Protein AF-A0A8J7HK91-F1 (afdb_monomer_lite)

Radius of gyration: 23.05 Å; chains: 1; bounding box: 65×37×57 Å

InterPro domains:
  IPR036188 FAD/NAD(P)-binding domain superfamily [G3DSA:3.50.50.60] (41-119)
  IPR036188 FAD/NAD(P)-binding domain superfamily [SSF51905] (37-101)

Sequence (243 aa):
MTVGVVSPYQTNFEQVQELIQENLCLKATQFHLVERRPVSPQWAQAPIQGRRLAVGDAALAYSPIAGQGIRFALSSALAAAAVVRTWRDSPADANYATQYYLELVNAEKLRHLSNINSLSSNQPLATNPAKPSFNNTALPSRVYYTGQTKMTGLYINGLIKCTEAIALPDGDIVRWLGNFDLLTMRDYCTKPLATTSLIEQLHQQQIGESEALYLIRWCLERNIISTADIKGNWELGIGTTDN

Secondary structure (DSSP, 8-state):
--EEEEESS---HHHHHHHHHHHH---GGGEEEEEEPPSS-EE-S-SEETTEE--GGGTEEPPGGG--HHHHHHHHHHHHHHHHHHHHH-GGGHHHHHHHHHHHHHHHHHHHHHHHHHHHTTS----SS-------PPPPSEEEE--EEEEEEEEETTEEEEEEEEEPTTS-EESEETTEEHHHHHHHTSS-EEHHHHHHHHHHTT--HHHHHHHHHHHHHTTSEEE--SSS-TT--S-----

Structure (mmCIF, N/CA/C/O backbone):
data_AF-A0A8J7HK91-F1
#
_entry.id   AF-A0A8J7HK91-F1
#
loop_
_atom_site.group_PDB
_atom_site.id
_atom_site.type_symbol
_atom_site.label_atom_id
_atom_site.label_alt_id
_atom_site.label_comp_id
_atom_site.label_asym_id
_atom_site.label_entity_id
_atom_site.label_seq_id
_atom_site.pdbx_PDB_ins_code
_atom_site.Cartn_x
_atom_site.Cartn_y
_atom_site.Cartn_z
_atom_site.occupancy
_atom_site.B_iso_or_equiv
_atom_site.auth_seq_id
_atom_site.auth_comp_id
_atom_site.auth_asym_id
_atom_site.auth_atom_id
_atom_site.pdbx_PDB_model_num
ATOM 1 N N . MET A 1 1 ? -11.258 -8.034 24.391 1.00 46.66 1 MET A N 1
ATOM 2 C CA . MET A 1 1 ? -11.528 -7.211 23.196 1.00 46.66 1 MET A CA 1
ATOM 3 C C . MET A 1 1 ? -12.975 -6.785 23.302 1.00 46.66 1 MET A C 1
ATOM 5 O O . MET A 1 1 ? -13.794 -7.647 23.591 1.00 46.66 1 MET A O 1
ATOM 9 N N . THR A 1 2 ? -13.263 -5.492 23.194 1.00 43.78 2 THR A N 1
ATOM 10 C CA . THR A 1 2 ? -14.638 -4.980 23.255 1.00 43.78 2 THR A CA 1
ATOM 11 C C . THR A 1 2 ? -15.034 -4.562 21.848 1.00 43.78 2 THR A C 1
ATOM 13 O O . THR A 1 2 ? -14.277 -3.823 21.221 1.00 43.78 2 THR A O 1
ATOM 16 N N . VAL A 1 3 ? -16.168 -5.051 21.351 1.00 49.28 3 VAL A N 1
ATOM 17 C CA . VAL A 1 3 ? -16.677 -4.727 20.008 1.00 49.28 3 VAL A CA 1
ATOM 18 C C . VAL A 1 3 ? -17.733 -3.626 20.132 1.00 49.28 3 VAL A C 1
ATOM 20 O O . VAL A 1 3 ? -18.626 -3.724 20.967 1.00 49.28 3 VAL A O 1
ATOM 23 N N . GLY A 1 4 ? -17.618 -2.554 19.350 1.00 50.28 4 GLY A N 1
ATOM 24 C CA . GLY A 1 4 ? -18.689 -1.563 19.200 1.00 50.28 4 GLY A CA 1
ATOM 25 C C . GLY A 1 4 ? -19.598 -1.972 18.044 1.00 50.28 4 GLY A C 1
ATOM 26 O O . GLY A 1 4 ? -19.090 -2.327 16.982 1.00 50.28 4 GLY A O 1
ATOM 27 N N . VAL A 1 5 ? -20.916 -1.951 18.239 1.00 51.62 5 VAL A N 1
ATOM 28 C CA . VAL A 1 5 ? -21.900 -2.297 17.195 1.00 51.62 5 VAL A CA 1
ATOM 29 C C . VAL A 1 5 ? -22.738 -1.063 16.864 1.00 51.62 5 VAL A C 1
ATOM 31 O O . VAL A 1 5 ? -23.097 -0.312 17.767 1.00 51.62 5 VAL A O 1
ATOM 34 N N . VAL A 1 6 ? -23.034 -0.843 15.579 1.00 52.81 6 VAL A N 1
ATOM 35 C CA . VAL A 1 6 ? -23.894 0.245 15.079 1.00 52.81 6 VAL A CA 1
ATOM 36 C C . VAL A 1 6 ? -25.131 -0.388 14.437 1.00 52.81 6 VAL A C 1
ATOM 38 O O . VAL A 1 6 ? -24.992 -1.240 13.562 1.00 52.81 6 VAL A O 1
ATOM 41 N N . SER A 1 7 ? -26.333 0.010 14.870 1.00 49.16 7 SER A N 1
ATOM 42 C CA . SER A 1 7 ? -27.611 -0.489 14.328 1.00 49.16 7 SER A CA 1
ATOM 43 C C . SER A 1 7 ? -28.354 0.613 13.557 1.00 49.16 7 SER A C 1
ATOM 45 O O . SER A 1 7 ? -28.400 1.754 14.029 1.00 49.16 7 SER A O 1
ATOM 47 N N . PRO A 1 8 ? -28.955 0.307 12.388 1.00 45.12 8 PRO A N 1
ATOM 48 C CA . PRO A 1 8 ? -29.760 1.265 11.630 1.00 45.12 8 PRO A CA 1
ATOM 49 C C . PRO A 1 8 ? -31.200 1.419 12.153 1.00 45.12 8 PRO A C 1
ATOM 51 O O . PRO A 1 8 ? -31.886 2.354 11.746 1.00 45.12 8 PRO A O 1
ATOM 54 N N . TYR A 1 9 ? -31.677 0.535 13.035 1.00 50.91 9 TYR A N 1
ATOM 55 C CA . TYR A 1 9 ? -33.068 0.529 13.502 1.00 50.91 9 TYR A CA 1
ATOM 56 C C . TYR A 1 9 ? -33.237 1.224 14.864 1.00 50.91 9 TYR A C 1
ATOM 58 O O . TYR A 1 9 ? -32.326 1.235 15.693 1.00 50.91 9 TYR A O 1
ATOM 66 N N . GLN A 1 10 ? -34.439 1.757 15.136 1.00 49.47 10 GLN A N 1
ATOM 67 C CA . GLN A 1 10 ? -34.890 2.076 16.501 1.00 49.47 10 GLN A CA 1
ATOM 68 C C . GLN A 1 10 ? -35.173 0.777 17.274 1.00 49.47 10 GLN A C 1
ATOM 70 O O . GLN A 1 10 ? -36.291 0.517 17.700 1.00 49.47 10 GLN A O 1
ATOM 75 N N . THR A 1 11 ? -34.189 -0.099 17.390 1.00 52.47 11 THR A N 1
ATOM 76 C CA . THR A 1 11 ? -34.339 -1.342 18.143 1.00 52.47 11 THR A CA 1
ATOM 77 C C . THR A 1 11 ? -34.095 -1.069 19.619 1.00 52.47 11 THR A C 1
ATOM 79 O O . THR A 1 11 ? -33.133 -0.381 19.973 1.00 52.47 11 THR A O 1
ATOM 82 N N . ASN A 1 12 ? -34.967 -1.607 20.475 1.00 61.06 12 ASN A N 1
ATOM 83 C CA . ASN A 1 12 ? -34.741 -1.663 21.916 1.00 61.06 12 ASN A CA 1
ATOM 84 C C . ASN A 1 12 ? -33.355 -2.296 22.159 1.00 61.06 12 ASN A C 1
ATOM 86 O O . ASN A 1 12 ? -33.012 -3.280 21.501 1.00 61.06 12 ASN A O 1
ATOM 90 N N . PHE A 1 13 ? -32.544 -1.719 23.050 1.00 62.50 13 PHE A N 1
ATOM 91 C CA . PHE A 1 13 ? -31.174 -2.180 23.318 1.00 62.50 13 PHE A CA 1
ATOM 92 C C . PHE A 1 13 ? -31.137 -3.685 23.640 1.00 62.50 13 PHE A C 1
ATOM 94 O O . PHE A 1 13 ? -30.239 -4.391 23.190 1.00 62.50 13 PHE A O 1
ATOM 101 N N . GLU A 1 14 ? -32.176 -4.184 24.312 1.00 67.31 14 GLU A N 1
ATOM 102 C CA . GLU A 1 14 ? -32.373 -5.604 24.620 1.00 67.31 14 GLU A CA 1
ATOM 103 C C . GLU A 1 14 ? -32.493 -6.488 23.364 1.00 67.31 14 GLU A C 1
ATOM 105 O O . GLU A 1 14 ? -31.830 -7.518 23.283 1.00 67.31 14 GLU A O 1
ATOM 110 N N . GLN A 1 15 ? -33.238 -6.058 22.337 1.00 67.12 15 GLN A N 1
ATOM 111 C CA . GLN A 1 15 ? -33.386 -6.810 21.078 1.00 67.12 15 GLN A CA 1
ATOM 112 C C . GLN A 1 15 ? -32.076 -6.869 20.284 1.00 67.12 15 GLN A C 1
ATOM 114 O O . GLN A 1 15 ? -31.751 -7.880 19.663 1.00 67.12 15 GLN A O 1
ATOM 119 N N . VAL A 1 16 ? -31.297 -5.782 20.304 1.00 62.72 16 VAL A N 1
ATOM 120 C CA . VAL A 1 16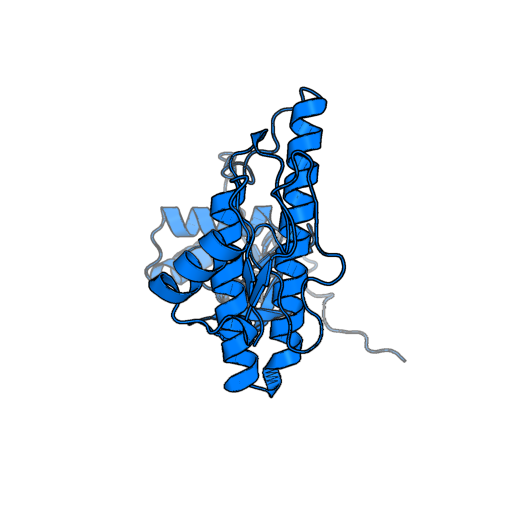 ? -29.964 -5.754 19.681 1.00 62.72 16 VAL A CA 1
ATOM 121 C C . VAL A 1 16 ? -29.014 -6.694 20.422 1.00 62.72 16 VAL A C 1
ATOM 123 O O . VAL A 1 16 ? -28.197 -7.367 19.797 1.00 62.72 16 VAL A O 1
ATOM 126 N N . GLN A 1 17 ? -29.130 -6.761 21.748 1.00 66.75 17 GLN A N 1
ATOM 127 C CA . GLN A 1 17 ? -28.304 -7.617 22.585 1.00 66.75 17 GLN A CA 1
ATOM 128 C C . GLN A 1 17 ? -28.570 -9.108 22.330 1.00 66.75 17 GLN A C 1
ATOM 130 O O . GLN A 1 17 ? -27.601 -9.857 22.211 1.00 66.75 17 GLN A O 1
ATOM 135 N N . GLU A 1 18 ? -29.836 -9.522 22.196 1.00 69.25 18 GLU A N 1
ATOM 136 C CA . GLU A 1 18 ? -30.210 -10.894 21.808 1.00 69.25 18 GLU A CA 1
ATOM 137 C C . GLU A 1 18 ? -29.652 -11.256 20.429 1.00 69.25 18 GLU A C 1
ATOM 139 O O . GLU A 1 18 ? -28.900 -12.222 20.309 1.00 69.25 18 GLU A O 1
ATOM 144 N N . LEU A 1 19 ? -29.897 -10.424 19.410 1.00 66.00 19 LEU A N 1
ATOM 145 C CA . LEU A 1 19 ? -29.392 -10.660 18.052 1.00 66.00 19 LEU A CA 1
ATOM 146 C C . LEU A 1 19 ? -27.862 -10.777 18.000 1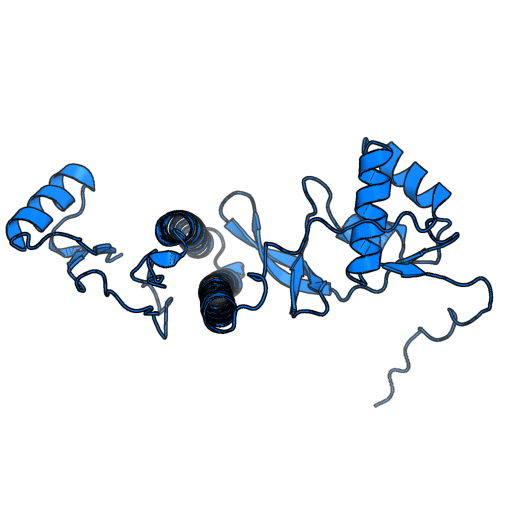.00 66.00 19 LEU A C 1
ATOM 148 O O . LEU A 1 19 ? -27.331 -11.626 17.283 1.00 66.00 19 LEU A O 1
ATOM 152 N N . ILE A 1 20 ? -27.135 -9.940 18.746 1.00 65.00 20 ILE A N 1
ATOM 153 C CA . ILE A 1 20 ? -25.667 -10.003 18.814 1.00 65.00 20 ILE A CA 1
ATOM 154 C C . ILE A 1 20 ? -25.204 -11.273 19.536 1.00 65.00 20 ILE A C 1
ATOM 156 O O . ILE A 1 20 ? -24.248 -11.907 19.089 1.00 65.00 20 ILE A O 1
ATOM 160 N N . GLN A 1 21 ? -25.853 -11.655 20.637 1.00 70.00 21 GLN A N 1
ATOM 161 C CA . GLN A 1 21 ? -25.512 -12.882 21.359 1.00 70.00 21 GLN A CA 1
ATOM 162 C C . GLN A 1 21 ? -25.730 -14.122 20.490 1.00 70.00 21 GLN A C 1
ATOM 164 O O . GLN A 1 21 ? -24.839 -14.969 20.419 1.00 70.00 21 GLN A O 1
ATOM 169 N N . GLU A 1 22 ? -26.866 -14.190 19.796 1.00 75.94 22 GLU A N 1
ATOM 170 C CA . GLU A 1 22 ? -27.237 -15.311 18.930 1.00 75.94 22 GLU A CA 1
ATOM 171 C C . GLU A 1 22 ? -26.329 -15.434 17.703 1.00 75.94 22 GLU A C 1
ATOM 173 O O . GLU A 1 22 ? -25.894 -16.533 17.368 1.00 75.94 22 GLU A O 1
ATOM 178 N N . ASN A 1 23 ? -26.013 -14.320 17.035 1.00 69.38 23 ASN A N 1
ATOM 179 C CA . ASN A 1 23 ? -25.326 -14.363 15.740 1.00 69.38 23 ASN A CA 1
ATOM 180 C C . ASN A 1 23 ? -23.802 -14.210 15.838 1.00 69.38 23 ASN A C 1
ATOM 182 O O . ASN A 1 23 ? -23.087 -14.655 14.942 1.00 69.38 23 ASN A O 1
ATOM 186 N N . LEU A 1 24 ? -23.288 -13.560 16.888 1.00 61.09 24 LEU A N 1
ATOM 187 C CA . LEU A 1 24 ? -21.859 -13.239 17.018 1.00 61.09 24 LEU A CA 1
ATOM 188 C C . LEU A 1 24 ? -21.175 -13.964 18.185 1.00 61.09 24 LEU A C 1
ATOM 190 O O . LEU A 1 24 ? -19.967 -13.806 18.361 1.00 61.09 24 LEU A O 1
ATOM 194 N N . CYS A 1 25 ? -21.908 -14.760 18.974 1.00 71.50 25 CYS A N 1
ATOM 195 C CA . CYS A 1 25 ? -21.386 -15.500 20.131 1.00 71.50 25 CYS A CA 1
ATOM 196 C C . CYS A 1 25 ? -20.637 -14.612 21.150 1.00 71.50 25 CYS A C 1
ATOM 198 O O . CYS A 1 25 ? -19.729 -15.071 21.849 1.00 71.50 25 CYS A O 1
ATOM 200 N N . LEU A 1 26 ? -20.991 -13.325 21.235 1.00 67.31 26 LEU A N 1
ATOM 201 C CA . LEU A 1 26 ? -20.400 -12.364 22.169 1.00 67.31 26 LEU A CA 1
ATOM 202 C C . LEU A 1 26 ? -21.283 -12.232 23.410 1.00 67.31 26 LEU A C 1
ATOM 204 O O . LEU A 1 26 ? -22.484 -12.019 23.295 1.00 67.31 26 LEU A O 1
ATOM 208 N N . LYS A 1 27 ? -20.700 -12.276 24.613 1.00 70.94 27 LYS A N 1
ATOM 209 C CA . LYS A 1 27 ? -21.430 -11.952 25.853 1.00 70.94 27 LYS A CA 1
ATOM 210 C C . LYS A 1 27 ? -21.750 -10.455 25.891 1.00 70.94 27 LYS A C 1
ATOM 212 O O . LYS A 1 27 ? -20.942 -9.653 25.434 1.00 70.94 27 LYS A O 1
ATOM 217 N N . ALA A 1 28 ? -22.860 -10.062 26.525 1.00 61.50 28 ALA A N 1
ATOM 218 C CA . ALA A 1 28 ? -23.260 -8.650 26.675 1.00 61.50 28 ALA A CA 1
ATOM 219 C C . ALA A 1 28 ? -22.158 -7.743 27.252 1.00 61.50 28 ALA A C 1
ATOM 221 O O . ALA A 1 28 ? -22.043 -6.581 26.894 1.00 61.50 28 ALA A O 1
ATOM 222 N N . THR A 1 29 ? -21.296 -8.285 28.113 1.00 67.44 29 THR A N 1
ATOM 223 C CA . THR A 1 29 ? -20.164 -7.561 28.711 1.00 67.44 29 THR A CA 1
ATOM 224 C C . THR A 1 29 ? -18.994 -7.326 27.747 1.00 67.44 29 THR A C 1
ATOM 226 O O . THR A 1 29 ? -18.047 -6.616 28.081 1.00 67.44 29 THR A O 1
ATOM 229 N N . GLN A 1 30 ? -19.021 -7.935 26.559 1.00 65.25 30 GLN A N 1
ATOM 230 C CA . GLN A 1 30 ? -17.959 -7.877 25.552 1.00 65.25 30 GLN A CA 1
ATOM 231 C C . GLN A 1 30 ? -18.262 -6.888 24.419 1.00 65.25 30 GLN A C 1
ATOM 233 O O . GLN A 1 30 ? -17.418 -6.696 23.542 1.00 65.25 30 GLN A O 1
ATOM 238 N N . PHE A 1 31 ? -19.418 -6.224 24.436 1.00 59.56 31 PHE A N 1
ATOM 239 C CA . PHE A 1 31 ? -19.768 -5.195 23.461 1.00 59.56 31 PHE A CA 1
ATOM 240 C C . PHE A 1 31 ? -20.588 -4.069 24.094 1.00 59.56 31 PHE A C 1
ATOM 242 O O . PHE A 1 31 ? -21.144 -4.221 25.175 1.00 59.56 31 PHE A O 1
ATOM 249 N N . HIS A 1 32 ? -20.626 -2.913 23.437 1.00 62.50 32 HIS A N 1
ATOM 250 C CA . HIS A 1 32 ? -21.487 -1.794 23.822 1.00 62.50 32 HIS A CA 1
ATOM 251 C C . HIS A 1 32 ? -22.041 -1.128 22.560 1.00 62.50 32 HIS A C 1
ATOM 253 O O . HIS A 1 32 ? -21.335 -1.007 21.555 1.00 62.50 32 HIS A O 1
ATOM 259 N N . LEU A 1 33 ? -23.313 -0.725 22.604 1.00 61.81 33 LEU A N 1
ATOM 260 C CA . LEU A 1 33 ? -23.913 0.100 21.557 1.00 61.81 33 LEU A CA 1
ATOM 261 C C . LEU A 1 33 ? -23.315 1.501 21.680 1.00 61.81 33 LEU A C 1
ATOM 263 O O . LEU A 1 33 ? -23.394 2.099 22.751 1.00 61.81 33 LEU A O 1
ATOM 267 N N . VAL A 1 34 ? -22.695 1.987 20.605 1.00 59.34 34 VAL A N 1
ATOM 268 C CA . VAL A 1 34 ? -22.066 3.313 20.604 1.00 59.34 34 VAL A CA 1
ATOM 269 C C . VAL A 1 34 ? -23.105 4.356 20.200 1.00 59.34 34 VAL A C 1
ATOM 271 O O . VAL A 1 34 ? -23.557 5.085 21.068 1.00 59.34 34 VAL A O 1
ATOM 274 N N . GLU A 1 35 ? -23.565 4.381 18.942 1.00 57.97 35 GLU A N 1
ATOM 275 C CA . GLU A 1 35 ? -24.579 5.336 18.449 1.00 57.97 35 GLU A CA 1
ATOM 276 C C . GLU A 1 35 ? -25.320 4.807 17.193 1.00 57.97 35 GLU A C 1
ATOM 278 O O . GLU A 1 35 ? -25.100 3.675 16.750 1.00 57.97 35 GLU A O 1
ATOM 283 N N . ARG A 1 36 ? -26.226 5.622 16.621 1.00 61.50 36 ARG A N 1
ATOM 284 C CA . ARG A 1 36 ? -26.880 5.388 15.315 1.00 61.50 36 ARG A CA 1
ATOM 285 C C . ARG A 1 36 ? -25.992 5.870 14.168 1.00 61.50 36 ARG A C 1
ATOM 287 O O . ARG A 1 36 ? -25.203 6.793 14.342 1.00 61.50 36 ARG A O 1
ATOM 294 N N . ARG A 1 37 ? -26.187 5.310 12.967 1.00 56.38 37 ARG A N 1
ATOM 295 C CA . ARG A 1 37 ? -25.505 5.789 11.756 1.00 56.38 37 ARG A CA 1
ATOM 296 C C . ARG A 1 37 ? -25.857 7.268 11.495 1.00 56.38 37 ARG A C 1
ATOM 298 O O . ARG A 1 37 ? -27.039 7.571 11.310 1.00 56.38 37 ARG A O 1
ATOM 305 N N . PRO A 1 38 ? -24.876 8.180 11.450 1.00 60.16 38 PRO A N 1
ATOM 306 C CA . PRO A 1 38 ? -25.126 9.584 11.153 1.00 60.16 38 PRO A CA 1
ATOM 307 C C . PRO A 1 38 ? -25.447 9.785 9.668 1.00 60.16 38 PRO A C 1
ATOM 309 O O . PRO A 1 38 ? -24.963 9.053 8.806 1.00 60.16 38 PRO A O 1
ATOM 312 N N . VAL A 1 39 ? -26.243 10.811 9.358 1.00 64.81 39 VAL A N 1
ATOM 313 C CA . VAL A 1 39 ? -26.536 11.220 7.967 1.00 64.81 39 VAL A CA 1
ATOM 314 C C . VAL A 1 39 ? -25.359 12.003 7.356 1.00 64.81 39 VAL A C 1
ATOM 316 O O . VAL A 1 39 ? -25.209 12.064 6.137 1.00 64.81 39 VAL A O 1
ATOM 319 N N . SER A 1 40 ? -24.493 12.571 8.200 1.00 70.12 40 SER A N 1
ATOM 320 C CA . SER A 1 40 ? -23.287 13.311 7.818 1.00 70.12 40 SER A CA 1
ATOM 321 C C . SER A 1 40 ? -22.021 12.452 7.933 1.00 70.12 40 SER A C 1
ATOM 323 O O . SER A 1 40 ? -21.964 11.588 8.810 1.00 70.12 40 SER A O 1
ATOM 325 N N . PRO A 1 41 ? -20.967 12.726 7.139 1.00 81.69 41 PRO A N 1
ATOM 326 C CA . PRO A 1 41 ? -19.667 12.098 7.339 1.00 81.69 41 PRO A CA 1
ATOM 327 C C . PRO A 1 41 ? -19.154 12.295 8.770 1.00 81.69 41 PRO A C 1
ATOM 329 O O . PRO A 1 41 ? -19.198 13.407 9.297 1.00 81.69 41 PRO A O 1
ATOM 332 N N . GLN A 1 42 ? -18.652 11.228 9.383 1.00 87.69 42 GLN A N 1
ATOM 333 C CA . GLN A 1 42 ? -18.015 11.256 10.702 1.00 87.69 42 GLN A CA 1
ATOM 334 C C . GLN A 1 42 ? -16.806 10.326 10.716 1.00 87.69 42 GLN A C 1
ATOM 336 O O . GLN A 1 42 ? -16.759 9.354 9.966 1.00 87.69 42 GLN A O 1
ATOM 341 N N . TRP A 1 43 ? -15.823 10.606 11.567 1.00 90.75 43 TRP A N 1
ATOM 342 C CA . TRP A 1 43 ? -14.620 9.785 11.692 1.00 90.75 43 TRP A CA 1
ATOM 343 C C . TRP A 1 43 ? -14.108 9.759 13.127 1.00 90.75 43 TRP A C 1
ATOM 345 O O . TRP A 1 43 ? -14.197 10.748 13.858 1.00 90.75 43 TRP A O 1
ATOM 355 N N . ALA A 1 44 ? -13.513 8.634 13.511 1.00 91.00 44 ALA A N 1
ATOM 356 C CA . ALA A 1 44 ? -12.800 8.520 14.771 1.00 91.00 44 ALA A CA 1
ATOM 357 C C . ALA A 1 44 ? -11.511 9.355 14.721 1.00 91.00 44 ALA A C 1
ATOM 359 O O . ALA A 1 44 ? -10.706 9.216 13.801 1.00 91.00 44 ALA A O 1
ATOM 360 N N . GLN A 1 45 ? -11.283 10.200 15.732 1.00 89.06 45 GLN A N 1
ATOM 361 C CA . GLN A 1 45 ? -10.011 10.925 15.873 1.00 89.06 45 GLN A CA 1
ATOM 362 C C . GLN A 1 45 ? -8.846 9.975 16.190 1.00 89.06 45 GLN A C 1
ATOM 364 O O . GLN A 1 45 ? -7.737 10.172 15.705 1.00 89.06 45 GLN A O 1
ATOM 369 N N . ALA A 1 46 ? -9.118 8.927 16.971 1.00 91.88 46 ALA A N 1
ATOM 370 C CA . ALA A 1 46 ? -8.168 7.881 17.330 1.00 91.88 46 ALA A CA 1
ATOM 371 C C . ALA A 1 46 ? -8.763 6.503 16.981 1.00 91.88 46 ALA A C 1
ATOM 373 O O . ALA A 1 46 ? -9.293 5.822 17.860 1.00 91.88 46 ALA A O 1
ATOM 374 N N . PRO A 1 47 ? -8.719 6.078 15.701 1.00 93.38 47 PRO A N 1
ATOM 375 C CA . PRO A 1 47 ? -9.291 4.796 15.285 1.00 93.38 47 PRO A CA 1
ATOM 376 C C . PRO A 1 47 ? -8.541 3.593 15.876 1.00 93.38 47 PRO A C 1
ATOM 378 O O . PRO A 1 47 ? -9.078 2.487 15.880 1.00 93.38 47 PRO A O 1
ATOM 381 N N . ILE A 1 48 ? -7.337 3.808 16.421 1.00 94.69 48 ILE A N 1
ATOM 382 C CA . ILE A 1 48 ? -6.646 2.878 17.316 1.00 94.69 48 ILE A CA 1
ATOM 383 C C . ILE A 1 48 ? -6.288 3.596 18.614 1.00 94.69 48 ILE A C 1
ATOM 385 O O . ILE A 1 48 ? -5.665 4.655 18.591 1.00 94.69 48 ILE A O 1
ATOM 389 N N . GLN A 1 49 ? -6.618 2.979 19.750 1.00 90.62 49 GLN A N 1
ATOM 390 C CA . GLN A 1 49 ? -6.153 3.418 21.064 1.00 90.62 49 GLN A CA 1
ATOM 391 C C . GLN A 1 49 ? -5.899 2.210 21.972 1.00 90.62 49 GLN A C 1
ATOM 393 O O . GLN A 1 49 ? -6.826 1.538 22.437 1.00 90.62 49 GLN A O 1
ATOM 398 N N . GLY A 1 50 ? -4.622 1.914 22.228 1.00 87.62 50 GLY A N 1
ATOM 399 C CA . GLY A 1 50 ? -4.219 0.733 22.991 1.00 87.62 50 GLY A CA 1
ATOM 400 C C . GLY A 1 50 ? -4.754 -0.554 22.355 1.00 87.62 50 GLY A C 1
ATOM 401 O O . GLY A 1 50 ? -4.382 -0.902 21.244 1.00 87.62 50 GLY A O 1
ATOM 402 N N . ARG A 1 51 ? -5.652 -1.261 23.056 1.00 87.06 51 ARG A N 1
ATOM 403 C CA . ARG A 1 51 ? -6.270 -2.526 22.597 1.00 87.06 51 ARG A CA 1
ATOM 404 C C . ARG A 1 51 ? -7.648 -2.347 21.944 1.00 87.06 51 ARG A C 1
ATOM 406 O O . ARG A 1 51 ? -8.424 -3.302 21.882 1.00 87.06 51 ARG A O 1
ATOM 413 N N . ARG A 1 52 ? -7.990 -1.126 21.533 1.00 90.44 52 ARG A N 1
ATOM 414 C CA . ARG A 1 52 ? -9.260 -0.795 20.876 1.00 90.44 52 ARG A CA 1
ATOM 415 C C . ARG A 1 52 ? -8.985 -0.396 19.432 1.00 90.44 52 ARG A C 1
ATOM 417 O O . ARG A 1 52 ? -8.129 0.454 19.199 1.00 90.44 52 ARG A O 1
ATOM 424 N N . LEU A 1 53 ? -9.726 -0.998 18.503 1.00 92.81 53 LEU A N 1
ATOM 425 C CA . LEU A 1 53 ? -9.801 -0.571 17.110 1.00 92.81 53 LEU A CA 1
ATOM 426 C C . LEU A 1 53 ? -11.250 -0.235 16.774 1.00 92.81 53 LEU A C 1
ATOM 428 O O . LEU A 1 53 ? -12.154 -1.018 17.069 1.00 92.81 53 LEU A O 1
ATOM 432 N N . ALA A 1 54 ? -11.453 0.905 16.133 1.00 93.62 54 ALA A N 1
ATOM 433 C CA . ALA A 1 54 ? -12.703 1.237 15.477 1.00 93.62 54 ALA A CA 1
ATOM 434 C C . ALA A 1 54 ? -12.708 0.620 14.072 1.00 93.62 54 ALA A C 1
ATOM 436 O O . ALA A 1 54 ? -11.686 0.677 13.391 1.00 93.62 54 ALA A O 1
ATOM 437 N N . VAL A 1 55 ? -13.825 0.037 13.629 1.00 94.19 55 VAL A N 1
ATOM 438 C CA . VAL A 1 55 ? -13.964 -0.661 12.334 1.00 94.19 55 VAL A CA 1
ATOM 439 C C . VAL A 1 55 ? -15.257 -0.219 11.646 1.00 94.19 55 VAL A C 1
ATOM 441 O O . VAL A 1 55 ? -16.254 0.042 12.319 1.00 94.19 55 VAL A O 1
ATOM 444 N N . GLY A 1 56 ? -15.250 -0.130 10.313 1.00 92.94 56 GLY A N 1
ATOM 445 C CA . GLY A 1 56 ? -16.396 0.318 9.520 1.00 92.94 56 GLY A CA 1
ATOM 446 C C . GLY A 1 56 ? -16.872 1.705 9.929 1.00 92.94 56 GLY A C 1
ATOM 447 O O . GLY A 1 56 ? -16.052 2.598 10.132 1.00 92.94 56 GLY A O 1
ATOM 448 N N . ASP A 1 57 ? -18.182 1.877 10.097 1.00 90.19 57 ASP A N 1
ATOM 449 C CA . ASP A 1 57 ? -18.772 3.171 10.462 1.00 90.19 57 ASP A CA 1
ATOM 450 C C . ASP A 1 57 ? -18.226 3.727 11.792 1.00 90.19 57 ASP A C 1
ATOM 452 O O . ASP A 1 57 ? -18.182 4.942 11.962 1.00 90.19 57 ASP A O 1
ATOM 456 N N . ALA A 1 58 ? -17.735 2.876 12.706 1.00 89.88 58 ALA A N 1
ATOM 457 C CA . ALA A 1 58 ? -17.080 3.349 13.928 1.00 89.88 58 ALA A CA 1
ATOM 458 C C . ALA A 1 58 ? -15.730 4.038 13.648 1.00 89.88 58 ALA A C 1
ATOM 460 O O . ALA A 1 58 ? -15.309 4.892 14.424 1.00 89.88 58 ALA A O 1
ATOM 461 N N . ALA A 1 59 ? -15.030 3.661 12.572 1.00 93.19 59 ALA A N 1
ATOM 462 C CA . ALA A 1 59 ? -13.782 4.303 12.152 1.00 93.19 59 ALA A CA 1
ATOM 463 C C . ALA A 1 59 ? -14.038 5.510 11.245 1.00 93.19 59 ALA A C 1
ATOM 465 O O . ALA A 1 59 ? -13.457 6.576 11.451 1.00 93.19 59 ALA A O 1
ATOM 466 N N . LEU A 1 60 ? -14.890 5.328 10.237 1.00 91.88 60 LEU A N 1
ATOM 467 C CA . LEU A 1 60 ? -15.256 6.338 9.252 1.00 91.88 60 LEU A CA 1
ATOM 468 C C . LEU A 1 60 ? -16.641 6.004 8.692 1.00 91.88 60 LEU A C 1
ATOM 470 O O . LEU A 1 60 ? -16.809 5.039 7.946 1.00 91.88 60 LEU A O 1
ATOM 474 N N . ALA A 1 61 ? -17.617 6.842 9.018 1.00 89.94 61 ALA A N 1
ATOM 475 C CA . ALA A 1 61 ? -18.943 6.816 8.428 1.00 89.94 61 ALA A CA 1
ATOM 476 C C . ALA A 1 61 ? -18.959 7.721 7.188 1.00 89.94 61 ALA A C 1
ATOM 478 O O . ALA A 1 61 ? -18.748 8.932 7.278 1.00 89.94 61 ALA A O 1
ATOM 479 N N . TYR A 1 62 ? -19.209 7.131 6.020 1.00 85.62 62 TYR A N 1
ATOM 480 C CA . TYR A 1 62 ? -19.326 7.861 4.754 1.00 85.62 62 TYR A CA 1
ATOM 481 C C . TYR A 1 62 ? -20.702 8.505 4.605 1.00 85.62 62 TYR A C 1
ATOM 483 O O . TYR A 1 62 ? -21.715 7.903 4.975 1.00 85.62 62 TYR A O 1
ATOM 491 N N . SER A 1 63 ? -20.753 9.640 3.901 1.00 83.00 63 SER A N 1
ATOM 492 C CA . SER A 1 63 ? -21.991 10.084 3.257 1.00 83.00 63 SER A CA 1
ATOM 493 C C . SER A 1 63 ? -22.504 8.991 2.304 1.00 83.00 63 SER A C 1
ATOM 495 O O . SER A 1 63 ? -21.726 8.447 1.506 1.00 83.00 63 SER A O 1
ATOM 497 N N . PRO A 1 64 ? -23.808 8.659 2.351 1.00 79.69 64 PRO A N 1
ATOM 498 C CA . PRO A 1 64 ? -24.373 7.561 1.571 1.00 79.69 64 PRO A CA 1
ATOM 499 C C . PRO A 1 64 ? -24.339 7.809 0.056 1.00 79.69 64 PRO A C 1
ATOM 501 O O . PRO A 1 64 ? -24.425 6.847 -0.702 1.00 79.69 64 PRO A O 1
ATOM 504 N N . ILE A 1 65 ? -24.154 9.060 -0.384 1.00 75.44 65 ILE A N 1
ATOM 505 C CA . ILE A 1 65 ? -24.205 9.485 -1.794 1.00 75.44 65 ILE A CA 1
ATOM 506 C C . ILE A 1 65 ? -23.257 8.669 -2.687 1.00 75.44 65 ILE A C 1
ATOM 508 O O . ILE A 1 65 ? -23.585 8.378 -3.831 1.00 75.44 65 ILE A O 1
ATOM 512 N N . ALA A 1 66 ? -22.096 8.264 -2.166 1.00 71.44 66 ALA A N 1
ATOM 513 C CA . ALA A 1 66 ? -21.078 7.559 -2.947 1.00 71.44 66 ALA A CA 1
ATOM 514 C C . ALA A 1 66 ? -21.136 6.020 -2.835 1.00 71.44 66 ALA A C 1
ATOM 516 O O . ALA A 1 66 ? -20.299 5.342 -3.434 1.00 71.44 66 ALA A O 1
ATOM 517 N N . GLY A 1 67 ? -22.042 5.454 -2.024 1.00 79.12 67 GLY A N 1
ATOM 518 C CA . GLY A 1 67 ? -22.168 3.999 -1.837 1.00 79.12 67 GLY A CA 1
ATOM 519 C C . GLY A 1 67 ? -20.931 3.292 -1.249 1.00 79.12 67 GLY A C 1
ATOM 520 O O . GLY A 1 67 ? -20.827 2.073 -1.323 1.00 79.12 67 GLY A O 1
ATOM 521 N N . GLN A 1 68 ? -19.978 4.029 -0.665 1.00 83.94 68 GLN A N 1
ATOM 522 C CA . GLN A 1 68 ? -18.662 3.495 -0.267 1.00 83.94 68 GLN A CA 1
ATOM 523 C C . GLN A 1 68 ? -18.629 2.802 1.104 1.00 83.94 68 GLN A C 1
ATOM 525 O O . GLN A 1 68 ? -17.661 2.105 1.405 1.00 83.94 68 GLN A O 1
ATOM 530 N N . GLY A 1 69 ? -19.667 2.971 1.930 1.00 87.06 69 GLY A N 1
ATOM 531 C CA . GLY A 1 69 ? -19.662 2.511 3.325 1.00 87.06 69 GLY A CA 1
ATOM 532 C C . GLY A 1 69 ? -19.419 1.006 3.474 1.00 87.06 69 GLY A C 1
ATOM 533 O O . GLY A 1 69 ? -18.579 0.598 4.268 1.00 87.06 69 GLY A O 1
ATOM 534 N N . ILE A 1 70 ? -20.075 0.177 2.653 1.00 88.94 70 ILE A N 1
ATOM 535 C CA . ILE A 1 70 ? -19.911 -1.288 2.702 1.00 88.94 70 ILE A CA 1
ATOM 536 C C . ILE A 1 70 ? -18.488 -1.693 2.301 1.00 88.94 70 ILE A C 1
ATOM 538 O O . ILE A 1 70 ? -17.866 -2.504 2.987 1.00 88.94 70 ILE A O 1
ATOM 542 N N . ARG A 1 71 ? -17.945 -1.099 1.226 1.00 91.75 71 ARG A N 1
ATOM 543 C CA . ARG A 1 71 ? -16.566 -1.364 0.788 1.00 91.75 71 ARG A CA 1
ATOM 544 C C . ARG A 1 71 ? -15.585 -1.063 1.917 1.00 91.75 71 ARG A C 1
ATOM 546 O O . ARG A 1 71 ? -14.747 -1.900 2.234 1.00 91.75 71 ARG A O 1
ATOM 553 N N . PHE A 1 72 ? -15.705 0.107 2.541 1.00 93.31 72 PHE A N 1
ATOM 554 C CA . PHE A 1 72 ? -14.818 0.483 3.633 1.00 93.31 72 PHE A CA 1
ATOM 555 C C . PHE A 1 72 ? -15.001 -0.392 4.878 1.00 93.31 72 PHE A C 1
ATOM 557 O O . PHE A 1 72 ? -14.009 -0.768 5.500 1.00 93.31 72 PHE A O 1
ATOM 564 N N . ALA A 1 73 ? -16.232 -0.765 5.234 1.00 93.19 73 ALA A N 1
ATOM 565 C CA . ALA A 1 73 ? -16.489 -1.667 6.356 1.00 93.19 73 ALA A CA 1
ATOM 566 C C . ALA A 1 73 ? -15.775 -3.015 6.182 1.00 93.19 73 ALA A C 1
ATOM 568 O O . ALA A 1 73 ? -15.109 -3.477 7.106 1.00 93.19 73 ALA A O 1
ATOM 569 N N . LEU A 1 74 ? -15.826 -3.597 4.980 1.00 94.62 74 LEU A N 1
ATOM 570 C CA . LEU A 1 74 ? -15.104 -4.831 4.664 1.00 94.62 74 LEU A CA 1
ATOM 571 C C . LEU A 1 74 ? -13.581 -4.634 4.685 1.00 94.62 74 LEU A C 1
ATOM 573 O O . LEU A 1 74 ? -12.872 -5.401 5.338 1.00 94.62 74 LEU A O 1
ATOM 577 N N . SER A 1 75 ? -13.070 -3.588 4.025 1.00 93.75 75 SER A N 1
ATOM 578 C CA . SER A 1 75 ? -11.629 -3.303 3.986 1.00 93.75 75 SER A CA 1
ATOM 579 C C . SER A 1 75 ? -11.044 -3.051 5.378 1.00 93.75 75 SER A C 1
ATOM 581 O O . SER A 1 75 ? -10.000 -3.604 5.723 1.00 93.75 75 SER A O 1
ATOM 583 N N . SER A 1 76 ? -11.721 -2.244 6.199 1.00 96.38 76 SER A N 1
ATOM 584 C CA . SER A 1 76 ? -11.289 -1.943 7.567 1.00 96.38 76 SER A CA 1
ATOM 585 C C . SER A 1 76 ? -11.385 -3.165 8.482 1.00 96.38 76 SER A C 1
ATOM 587 O O . SER A 1 76 ? -10.493 -3.366 9.300 1.00 96.38 76 SER A O 1
ATOM 589 N N . ALA A 1 77 ? -12.383 -4.040 8.314 1.00 95.94 77 ALA A N 1
ATOM 590 C CA . ALA A 1 77 ? -12.464 -5.287 9.075 1.00 95.94 77 ALA A CA 1
ATOM 591 C C . ALA A 1 77 ? -11.287 -6.228 8.774 1.00 95.94 77 ALA A C 1
ATOM 593 O O . ALA A 1 77 ? -10.648 -6.736 9.699 1.00 95.94 77 ALA A O 1
ATOM 594 N N . LEU A 1 78 ? -10.950 -6.414 7.493 1.00 96.06 78 LEU A N 1
ATOM 595 C CA . LEU A 1 78 ? -9.798 -7.225 7.083 1.00 96.06 78 LEU A CA 1
ATOM 596 C C . LEU A 1 78 ? -8.477 -6.631 7.583 1.00 96.06 78 LEU A C 1
ATOM 598 O O . LEU A 1 78 ? -7.627 -7.358 8.101 1.00 96.06 78 LEU A O 1
ATOM 6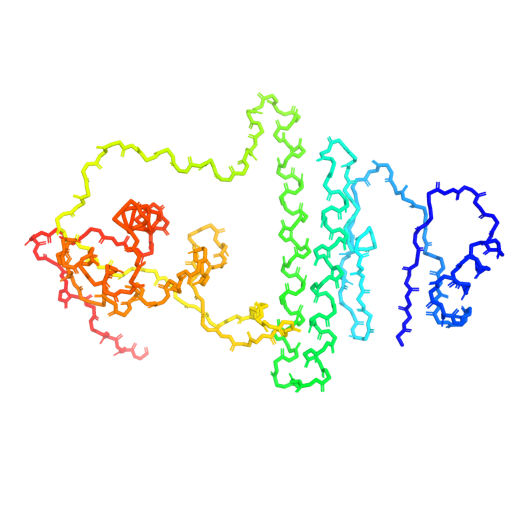02 N N . ALA A 1 79 ? -8.318 -5.310 7.479 1.00 96.50 79 ALA A N 1
ATOM 603 C CA . ALA A 1 79 ? -7.148 -4.609 7.990 1.00 96.50 79 ALA A CA 1
ATOM 604 C C . ALA A 1 79 ? -7.022 -4.752 9.515 1.00 96.50 79 ALA A C 1
ATOM 606 O O . ALA A 1 79 ? -5.954 -5.106 10.008 1.00 96.50 79 ALA A O 1
ATOM 607 N N . ALA A 1 80 ? -8.110 -4.559 10.266 1.00 96.62 80 ALA A N 1
ATOM 608 C CA . ALA A 1 80 ? -8.114 -4.700 11.719 1.00 96.62 80 ALA A CA 1
ATOM 609 C C . ALA A 1 80 ? -7.762 -6.128 12.158 1.00 96.62 80 ALA A C 1
ATOM 611 O O . ALA A 1 80 ? -6.974 -6.308 13.086 1.00 96.62 80 ALA A O 1
ATOM 612 N N . ALA A 1 81 ? -8.282 -7.148 11.467 1.00 96.44 81 ALA A N 1
ATOM 613 C CA . ALA A 1 81 ? -7.923 -8.540 11.728 1.00 96.44 81 ALA A CA 1
ATOM 614 C C . ALA A 1 81 ? -6.420 -8.791 11.516 1.00 96.44 81 ALA A C 1
ATOM 616 O O . ALA A 1 81 ? -5.781 -9.435 12.350 1.00 96.44 81 ALA A O 1
ATOM 617 N N . ALA A 1 82 ? -5.841 -8.234 10.447 1.00 97.12 82 ALA A N 1
ATOM 618 C CA . ALA A 1 82 ? -4.406 -8.318 10.171 1.00 97.12 82 ALA A CA 1
ATOM 619 C C . ALA A 1 82 ? -3.569 -7.654 11.266 1.00 97.12 82 ALA A C 1
ATOM 621 O O . ALA A 1 82 ? -2.577 -8.217 11.715 1.00 97.12 82 ALA A O 1
ATOM 622 N N . VAL A 1 83 ? -3.994 -6.475 11.724 1.00 97.31 83 VAL A N 1
ATOM 623 C CA . VAL A 1 83 ? -3.319 -5.707 12.776 1.00 97.31 83 VAL A CA 1
ATOM 624 C C . VAL A 1 83 ? -3.334 -6.462 14.096 1.00 97.31 83 VAL A C 1
ATOM 626 O O . VAL A 1 83 ? -2.284 -6.646 14.708 1.00 97.31 83 VAL A O 1
ATOM 629 N N . VAL A 1 84 ? -4.500 -6.970 14.507 1.00 96.62 84 VAL A N 1
ATOM 630 C CA . VAL A 1 84 ? -4.636 -7.777 15.728 1.00 96.62 84 VAL A CA 1
ATOM 631 C C . VAL A 1 84 ? -3.780 -9.037 15.642 1.00 96.62 84 VAL A C 1
ATOM 633 O O . VAL A 1 84 ? -3.110 -9.396 16.613 1.00 96.62 84 VAL A O 1
ATOM 636 N N . ARG A 1 85 ? -3.763 -9.700 14.481 1.00 96.75 85 ARG A N 1
ATOM 637 C CA . ARG A 1 85 ? -2.914 -10.869 14.262 1.00 96.75 85 ARG A CA 1
ATOM 638 C C . ARG A 1 85 ? -1.430 -10.505 14.334 1.00 96.75 85 ARG A C 1
ATOM 640 O O . ARG A 1 85 ? -0.697 -11.217 15.008 1.00 96.75 85 ARG A O 1
ATOM 647 N N . THR A 1 86 ? -0.993 -9.399 13.731 1.00 97.38 86 THR A N 1
ATOM 648 C CA . THR A 1 86 ? 0.397 -8.924 13.829 1.00 97.38 86 THR A CA 1
ATOM 649 C C . THR A 1 86 ? 0.780 -8.595 15.264 1.00 97.38 86 THR A C 1
ATOM 651 O O . THR A 1 86 ? 1.838 -9.018 15.713 1.00 97.38 86 THR A O 1
ATOM 654 N N . TRP A 1 87 ? -0.078 -7.919 16.031 1.00 96.56 87 TRP A N 1
ATOM 655 C CA . TRP A 1 87 ? 0.193 -7.654 17.449 1.00 96.56 87 TRP A CA 1
ATOM 656 C C . TRP A 1 87 ? 0.409 -8.928 18.265 1.00 96.56 87 TRP A C 1
ATOM 658 O O . TRP A 1 87 ? 1.210 -8.927 19.196 1.00 96.56 87 TRP A O 1
ATOM 668 N N . ARG A 1 88 ? -0.308 -10.004 17.925 1.00 96.44 88 ARG A N 1
ATOM 669 C CA . ARG A 1 88 ? -0.199 -11.303 18.594 1.00 96.44 88 ARG A CA 1
ATOM 670 C C . ARG A 1 88 ? 1.023 -12.097 18.127 1.00 96.44 88 ARG A C 1
ATOM 672 O O . ARG A 1 88 ? 1.779 -12.582 18.961 1.00 96.44 88 ARG A O 1
ATOM 679 N N . ASP A 1 89 ? 1.187 -12.242 16.815 1.00 96.62 89 ASP A N 1
ATOM 680 C CA . ASP A 1 89 ? 2.112 -13.204 16.200 1.00 96.62 89 ASP A CA 1
ATOM 681 C C . ASP A 1 89 ? 3.464 -12.580 15.828 1.00 96.62 89 ASP A C 1
ATOM 683 O O . ASP A 1 89 ? 4.440 -13.291 15.601 1.00 96.62 89 ASP A O 1
ATOM 687 N N . SER A 1 90 ? 3.546 -11.254 15.708 1.00 96.06 90 SER A N 1
ATOM 688 C CA . SER A 1 90 ? 4.756 -10.537 15.280 1.00 96.06 90 SER A CA 1
ATOM 689 C C . SER A 1 90 ? 4.906 -9.198 16.020 1.00 96.06 90 SER A C 1
ATOM 691 O O . SER A 1 90 ? 4.814 -8.136 15.404 1.00 96.06 90 SER A O 1
ATOM 693 N N . PRO A 1 91 ? 5.170 -9.211 17.345 1.00 94.56 91 PRO A N 1
ATOM 694 C CA . PRO A 1 91 ? 5.223 -7.989 18.155 1.00 94.56 91 PRO A CA 1
ATOM 695 C C . PRO A 1 91 ? 6.250 -6.951 17.681 1.00 94.56 91 PRO A C 1
ATOM 697 O O . PRO A 1 91 ? 6.044 -5.757 17.885 1.00 94.56 91 PRO A O 1
ATOM 700 N N . ALA A 1 92 ? 7.326 -7.383 17.012 1.00 96.00 92 ALA A N 1
ATOM 701 C CA . ALA A 1 92 ? 8.315 -6.488 16.407 1.00 96.00 92 ALA A CA 1
ATOM 702 C C . ALA A 1 92 ? 7.709 -5.557 15.334 1.00 96.00 92 ALA A C 1
ATOM 704 O O . ALA A 1 92 ? 8.151 -4.420 15.187 1.00 96.00 92 ALA A O 1
ATOM 705 N N . ASP A 1 93 ? 6.653 -6.002 14.646 1.00 96.50 93 ASP A N 1
ATOM 706 C CA . ASP A 1 93 ? 5.943 -5.239 13.614 1.00 96.50 93 ASP A CA 1
ATOM 707 C C . ASP A 1 93 ? 4.723 -4.476 14.167 1.00 96.50 93 ASP A C 1
ATOM 709 O O . ASP A 1 93 ? 3.995 -3.824 13.415 1.00 96.50 93 ASP A O 1
ATOM 713 N N . ALA A 1 94 ? 4.466 -4.515 15.482 1.00 95.44 94 ALA A N 1
ATOM 714 C CA . ALA A 1 94 ? 3.235 -3.974 16.066 1.00 95.44 94 ALA A CA 1
ATOM 715 C C . ALA A 1 94 ? 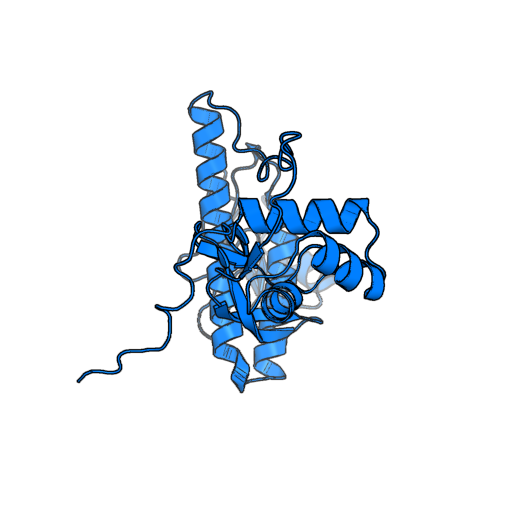3.048 -2.464 15.842 1.00 95.44 94 ALA A C 1
ATOM 717 O O . ALA A 1 94 ? 1.921 -1.992 15.642 1.00 95.44 94 ALA A O 1
ATOM 718 N N . ASN A 1 95 ? 4.148 -1.709 15.833 1.00 96.00 95 ASN A N 1
ATOM 719 C CA . ASN A 1 95 ? 4.124 -0.279 15.532 1.00 96.00 95 ASN A CA 1
ATOM 720 C C . ASN A 1 95 ? 3.746 -0.026 14.067 1.00 96.00 95 ASN A C 1
ATOM 722 O O . ASN A 1 95 ? 2.881 0.806 13.803 1.00 96.00 95 ASN A O 1
ATOM 726 N N . TYR A 1 96 ? 4.310 -0.791 13.129 1.00 96.38 96 TYR A N 1
ATOM 727 C CA . TYR A 1 96 ? 3.968 -0.702 11.707 1.00 96.38 96 TYR A CA 1
ATOM 728 C C . TYR A 1 96 ? 2.520 -1.115 11.438 1.00 96.38 96 TYR A C 1
ATOM 730 O O . TYR A 1 96 ? 1.837 -0.459 10.660 1.00 96.38 96 TYR A O 1
ATOM 738 N N . ALA A 1 97 ? 2.017 -2.140 12.130 1.00 96.50 97 ALA A N 1
ATOM 739 C CA . ALA A 1 97 ? 0.609 -2.525 12.071 1.00 96.50 97 ALA A CA 1
ATOM 740 C C . ALA A 1 97 ? -0.321 -1.395 12.528 1.00 96.50 97 ALA A C 1
ATOM 742 O O . ALA A 1 97 ? -1.334 -1.113 11.888 1.00 96.50 97 ALA A O 1
ATOM 743 N N . THR A 1 98 ? 0.049 -0.719 13.615 1.00 96.38 98 THR A N 1
ATOM 744 C CA . THR A 1 98 ? -0.711 0.423 14.128 1.00 96.38 98 THR A CA 1
ATOM 745 C C . THR A 1 98 ? -0.727 1.564 13.111 1.00 96.38 98 THR A C 1
ATOM 747 O O . THR A 1 98 ? -1.804 2.039 12.760 1.00 96.38 98 THR A O 1
ATOM 750 N N . GLN A 1 99 ? 0.439 1.960 12.590 1.00 95.44 99 GLN A N 1
ATOM 751 C CA . GLN A 1 99 ? 0.541 3.037 11.598 1.00 95.44 99 GLN A CA 1
ATOM 752 C C . GLN A 1 99 ? -0.211 2.709 10.306 1.00 95.44 99 GLN A C 1
ATOM 754 O O . GLN A 1 99 ? -0.993 3.533 9.843 1.00 95.44 99 GLN A O 1
ATOM 759 N N . TYR A 1 100 ? -0.084 1.480 9.799 1.00 95.88 100 TYR A N 1
ATOM 760 C CA . TYR A 1 100 ? -0.810 1.013 8.616 1.00 95.88 100 TYR A CA 1
ATOM 761 C C . TYR A 1 100 ? -2.323 1.258 8.721 1.00 95.88 100 TYR A C 1
ATOM 763 O O . TYR A 1 100 ? -2.951 1.755 7.787 1.00 95.88 100 TYR A O 1
ATOM 771 N N . TYR A 1 101 ? -2.931 0.940 9.866 1.00 97.00 101 TYR A N 1
ATOM 772 C CA . TYR A 1 101 ? -4.370 1.132 10.038 1.00 97.00 101 TYR A CA 1
ATOM 773 C C . TYR A 1 101 ? -4.763 2.606 10.160 1.00 97.00 101 TYR A C 1
ATOM 775 O O . TYR A 1 101 ? -5.787 3.017 9.614 1.00 97.00 101 TYR A O 1
ATOM 783 N N . LEU A 1 102 ? -3.957 3.405 10.871 1.00 95.75 102 LEU A N 1
ATOM 784 C CA . LEU A 1 102 ? -4.173 4.849 10.979 1.00 95.75 102 LEU A CA 1
ATOM 785 C C . LEU A 1 102 ? -4.127 5.506 9.592 1.00 95.75 102 LEU A C 1
ATOM 787 O O . LEU A 1 102 ? -5.018 6.287 9.249 1.00 95.75 102 LEU A O 1
ATOM 791 N N . GLU A 1 103 ? -3.133 5.142 8.779 1.00 93.44 103 GLU A N 1
ATOM 792 C CA . GLU A 1 103 ? -2.980 5.605 7.399 1.00 93.44 103 GLU A CA 1
ATOM 793 C C . GLU A 1 103 ? -4.159 5.169 6.525 1.00 93.44 103 GLU A C 1
ATOM 795 O O . GLU A 1 103 ? -4.721 6.002 5.816 1.00 93.44 103 GLU A O 1
ATOM 800 N N . LEU A 1 104 ? -4.607 3.911 6.630 1.00 94.25 104 LEU A N 1
ATOM 801 C CA . LEU A 1 104 ? -5.763 3.397 5.890 1.00 94.25 104 LEU A CA 1
ATOM 802 C C . LEU A 1 104 ? -7.037 4.208 6.167 1.00 94.25 104 LEU A C 1
ATOM 804 O O . LEU A 1 104 ? -7.708 4.640 5.228 1.00 94.25 104 LEU A O 1
ATOM 808 N N . VAL A 1 105 ? -7.366 4.452 7.440 1.00 95.06 105 VAL A N 1
ATOM 809 C CA . VAL A 1 105 ? -8.560 5.232 7.812 1.00 95.06 105 VAL A CA 1
ATOM 810 C C . VAL A 1 105 ? -8.421 6.685 7.348 1.00 95.06 105 VAL A C 1
ATOM 812 O O . VAL A 1 105 ? -9.374 7.265 6.820 1.00 95.06 105 VAL A O 1
ATOM 815 N N . ASN A 1 106 ? -7.235 7.282 7.497 1.00 93.06 106 ASN A N 1
ATOM 816 C CA . ASN A 1 106 ? -7.000 8.662 7.084 1.00 93.06 106 ASN A CA 1
ATOM 817 C C . ASN A 1 106 ? -7.063 8.839 5.557 1.00 93.06 106 ASN A C 1
ATOM 819 O O . ASN A 1 106 ? -7.690 9.788 5.087 1.00 93.06 106 ASN A O 1
ATOM 823 N N . ALA A 1 107 ? -6.476 7.925 4.783 1.00 90.44 107 ALA A N 1
ATOM 824 C CA . ALA A 1 107 ? -6.519 7.950 3.323 1.00 90.44 107 ALA A CA 1
ATOM 825 C C . ALA A 1 107 ? -7.958 7.819 2.803 1.00 90.44 107 ALA A C 1
ATOM 827 O O . ALA A 1 107 ? -8.377 8.555 1.909 1.00 90.44 107 ALA A O 1
ATOM 828 N N . GLU A 1 108 ? -8.750 6.932 3.404 1.00 91.69 108 GLU A N 1
ATOM 829 C CA . GLU A 1 108 ? -10.164 6.762 3.069 1.00 91.69 108 GLU A CA 1
ATOM 830 C C . GLU A 1 108 ? -11.004 8.002 3.407 1.00 91.69 108 GLU A C 1
ATOM 832 O O . GLU A 1 108 ? -11.843 8.415 2.601 1.00 91.69 108 GLU A O 1
ATOM 837 N N . LYS A 1 109 ? -10.716 8.670 4.533 1.00 91.56 109 LYS A N 1
ATOM 838 C CA . LYS A 1 109 ? -11.314 9.967 4.883 1.00 91.56 109 LYS A CA 1
ATOM 839 C C . LYS A 1 109 ? -10.976 11.033 3.837 1.00 91.56 109 LYS A C 1
ATOM 841 O O . LYS A 1 109 ? -11.878 11.703 3.339 1.00 91.56 109 LYS A O 1
ATOM 846 N N . LEU A 1 110 ? -9.698 11.195 3.490 1.00 89.81 110 LEU A N 1
ATOM 847 C CA . LEU A 1 110 ? -9.256 12.199 2.513 1.00 89.81 110 LEU A CA 1
ATOM 848 C C . LEU A 1 110 ? -9.883 11.960 1.135 1.00 89.81 110 LEU A C 1
ATOM 850 O O . LEU A 1 110 ? -10.410 12.894 0.529 1.00 89.81 110 LEU A O 1
ATOM 854 N N . ARG A 1 111 ? -9.915 10.703 0.680 1.00 87.19 111 ARG A N 1
ATOM 855 C CA . ARG A 1 111 ? -10.575 10.310 -0.570 1.00 87.19 111 ARG A CA 1
ATOM 856 C C . ARG A 1 111 ? -12.065 10.632 -0.547 1.00 87.19 111 ARG A C 1
ATOM 858 O O . ARG A 1 111 ? -12.599 11.162 -1.516 1.00 87.19 111 ARG A O 1
ATOM 865 N N . HIS A 1 112 ? -12.742 10.351 0.565 1.00 86.94 112 HIS A N 1
ATOM 866 C CA . HIS A 1 112 ? -14.157 10.668 0.703 1.00 86.94 112 HIS A CA 1
ATOM 867 C C . HIS A 1 112 ? -14.435 12.172 0.592 1.00 86.94 112 HIS A C 1
ATOM 869 O O . HIS A 1 112 ? -15.331 12.569 -0.154 1.00 86.94 112 HIS A O 1
ATOM 875 N N . LEU A 1 113 ? -13.657 12.995 1.300 1.00 87.12 113 LEU A N 1
ATOM 876 C CA . LEU A 1 113 ? -13.792 14.451 1.266 1.00 87.12 113 LEU A CA 1
ATOM 877 C C . LEU A 1 113 ? -13.506 15.011 -0.131 1.00 87.12 113 LEU A C 1
ATOM 879 O O . LEU A 1 113 ? -14.265 15.845 -0.617 1.00 87.12 113 LEU A O 1
ATOM 883 N N . SER A 1 114 ? -12.470 14.504 -0.808 1.00 85.00 114 SER A N 1
ATOM 884 C CA . SER A 1 114 ? -12.171 14.856 -2.201 1.00 85.00 114 SER A CA 1
ATOM 885 C C . SER A 1 114 ? -13.356 14.552 -3.128 1.00 85.00 114 SER A C 1
ATOM 887 O O . SER A 1 114 ? -13.780 15.417 -3.897 1.00 85.00 114 SER A O 1
ATOM 889 N N . ASN A 1 115 ? -13.979 13.378 -2.977 1.00 83.06 115 ASN A N 1
ATOM 890 C CA . ASN A 1 115 ? -15.146 12.997 -3.772 1.00 83.06 115 ASN A CA 1
ATOM 891 C C . ASN A 1 115 ? -16.353 13.911 -3.510 1.00 83.06 115 ASN A C 1
ATOM 893 O O . ASN A 1 115 ? -16.994 14.353 -4.462 1.00 83.06 115 ASN A O 1
ATOM 897 N N . ILE A 1 116 ? -16.655 14.236 -2.247 1.00 82.38 116 ILE A N 1
ATOM 898 C CA . ILE A 1 116 ? -17.753 15.163 -1.913 1.00 82.38 116 ILE A CA 1
ATOM 899 C C . ILE A 1 116 ? -17.499 16.545 -2.523 1.00 82.38 116 ILE A C 1
ATOM 901 O O . ILE A 1 116 ? -18.407 17.133 -3.115 1.00 82.38 116 ILE A O 1
ATOM 905 N N . ASN A 1 117 ? -16.270 17.049 -2.414 1.00 81.44 117 ASN A N 1
ATOM 906 C CA . ASN A 1 117 ? -15.902 18.342 -2.980 1.00 81.44 117 ASN A CA 1
ATOM 907 C C . ASN A 1 117 ? -16.088 18.355 -4.502 1.00 81.44 117 ASN A C 1
ATOM 909 O O . ASN A 1 117 ? -16.688 19.294 -5.015 1.00 81.44 117 ASN A O 1
ATOM 913 N N . SER A 1 118 ? -15.672 17.292 -5.202 1.00 78.62 118 SER A N 1
ATOM 914 C CA . SER A 1 118 ? -15.856 17.174 -6.658 1.00 78.62 118 SER A CA 1
ATOM 915 C C . SER A 1 118 ? -17.331 17.157 -7.085 1.00 78.62 118 SER A C 1
ATOM 917 O O . SER A 1 118 ? -17.699 17.805 -8.059 1.00 78.62 118 SER A O 1
ATOM 919 N N . LEU A 1 119 ? -18.203 16.502 -6.307 1.00 75.44 119 LEU A N 1
ATOM 920 C CA . LEU A 1 119 ? -19.652 16.502 -6.546 1.00 75.44 119 LEU A CA 1
ATOM 921 C C . LEU A 1 119 ? -20.285 17.882 -6.335 1.00 75.44 119 LEU A C 1
ATOM 923 O O . LEU A 1 119 ? -21.269 18.216 -6.986 1.00 75.44 119 LEU A O 1
ATOM 927 N N . SER A 1 120 ? -19.729 18.674 -5.419 1.00 72.25 120 SER A N 1
ATOM 928 C CA . SER A 1 120 ? -20.261 19.992 -5.061 1.00 72.25 120 SER A CA 1
ATOM 929 C C . SER A 1 120 ? -19.821 21.080 -6.046 1.00 72.25 120 SER A C 1
ATOM 931 O O . SER A 1 120 ? -20.509 22.085 -6.200 1.00 72.25 120 SER A O 1
ATOM 933 N N . SER A 1 121 ? -18.685 20.891 -6.724 1.00 69.50 121 SER A N 1
ATOM 934 C CA . SER A 1 121 ? -18.094 21.880 -7.628 1.00 69.50 121 SER A CA 1
ATOM 935 C C . SER A 1 121 ? -18.496 21.724 -9.102 1.00 69.50 121 SER A C 1
ATOM 937 O O . SER A 1 121 ? -17.987 22.478 -9.930 1.00 69.50 121 SER A O 1
ATOM 939 N N . ASN A 1 122 ? -19.376 20.772 -9.466 1.00 59.09 122 ASN A N 1
ATOM 940 C CA . ASN A 1 122 ? -19.623 20.351 -10.863 1.00 59.09 122 ASN A CA 1
ATOM 941 C C . ASN A 1 122 ? -18.329 20.025 -11.639 1.00 59.09 122 ASN A C 1
ATOM 943 O O . ASN A 1 122 ? -18.333 19.938 -12.870 1.00 59.09 122 ASN A O 1
ATOM 947 N N . GLN A 1 123 ? -17.208 19.844 -10.939 1.00 57.03 123 GLN A N 1
ATOM 948 C CA . GLN A 1 123 ? -16.004 19.315 -11.546 1.00 57.03 123 GLN A CA 1
ATOM 949 C C . GLN A 1 123 ? -16.232 17.826 -11.795 1.00 57.03 123 GLN A C 1
ATOM 951 O O . GLN A 1 123 ? -16.975 17.185 -11.045 1.00 57.03 123 GLN A O 1
ATOM 956 N N . PRO A 1 124 ? -15.618 17.253 -12.843 1.00 54.16 124 PRO A N 1
ATOM 957 C CA . PRO A 1 124 ? -15.657 15.814 -13.029 1.00 54.16 124 PRO A CA 1
ATOM 958 C C . PRO A 1 124 ? -15.264 15.161 -11.704 1.00 54.16 124 PRO A C 1
ATOM 960 O O . PRO A 1 124 ? -14.247 15.543 -11.117 1.00 54.16 124 PRO A O 1
ATOM 963 N N . LEU A 1 125 ? -16.092 14.222 -11.222 1.00 50.16 125 LEU A N 1
ATOM 964 C CA . LEU A 1 125 ? -15.729 13.329 -10.124 1.00 50.16 125 LEU A CA 1
ATOM 965 C C . LEU A 1 125 ? -14.273 12.938 -10.338 1.00 50.16 125 LEU A C 1
ATOM 967 O O . LEU A 1 125 ? -13.926 12.541 -11.454 1.00 50.16 125 LEU A O 1
ATOM 971 N N . ALA A 1 126 ? -13.438 13.075 -9.308 1.00 47.75 126 ALA A N 1
ATOM 972 C CA . ALA A 1 126 ? -12.111 12.485 -9.315 1.00 47.75 126 ALA A CA 1
ATOM 973 C C . ALA A 1 126 ? -12.316 10.969 -9.421 1.00 47.75 126 ALA A C 1
ATOM 975 O O . ALA A 1 126 ? -12.410 10.245 -8.432 1.00 47.75 126 ALA A O 1
ATOM 976 N N . THR A 1 127 ? -12.530 10.491 -10.644 1.00 40.19 127 THR A N 1
ATOM 977 C CA . THR A 1 127 ? -12.617 9.082 -10.957 1.00 40.19 127 THR A CA 1
ATOM 978 C C . THR A 1 127 ? -11.332 8.467 -10.440 1.00 40.19 127 THR A C 1
ATOM 980 O O . THR A 1 127 ? -10.281 9.110 -10.542 1.00 40.19 127 THR A O 1
ATOM 983 N N . ASN A 1 128 ? -11.429 7.243 -9.902 1.00 43.25 128 ASN A N 1
ATOM 984 C CA . ASN A 1 128 ? -10.304 6.314 -9.737 1.00 43.25 128 ASN A CA 1
ATOM 985 C C . ASN A 1 128 ? -9.185 6.693 -10.700 1.00 43.25 128 ASN A C 1
ATOM 987 O O . ASN A 1 128 ? -9.551 6.850 -11.872 1.00 43.25 128 ASN A O 1
ATOM 991 N N . PRO A 1 129 ? -7.923 6.860 -10.234 1.00 44.28 129 PRO A N 1
ATOM 992 C CA . PRO A 1 129 ? -6.837 7.444 -11.023 1.00 44.28 129 PRO A CA 1
ATOM 993 C C . PRO A 1 129 ? -7.010 6.953 -12.441 1.00 44.28 129 PRO A C 1
ATOM 995 O O . PRO A 1 129 ? -6.991 5.732 -12.639 1.00 44.28 129 PRO A O 1
ATOM 998 N N . ALA A 1 130 ? -7.408 7.883 -13.326 1.00 41.44 130 ALA A N 1
ATOM 999 C CA . ALA A 1 130 ? -7.946 7.555 -14.637 1.00 41.44 130 ALA A CA 1
ATOM 1000 C C . ALA A 1 130 ? -7.089 6.432 -15.198 1.00 41.44 130 ALA A C 1
ATOM 1002 O O . ALA A 1 130 ? -5.865 6.552 -15.106 1.00 41.44 130 ALA A O 1
ATOM 1003 N N . LYS A 1 131 ? -7.709 5.332 -15.669 1.00 41.88 131 LYS A N 1
ATOM 1004 C CA . LYS A 1 131 ? -6.987 4.261 -16.376 1.00 41.88 131 LYS A CA 1
ATOM 1005 C C . LYS A 1 131 ? -5.973 4.992 -17.243 1.00 41.88 131 LYS A C 1
ATOM 1007 O O . LYS A 1 131 ? -6.457 5.772 -18.069 1.00 41.88 131 LYS A O 1
ATOM 1012 N N . PRO A 1 132 ? -4.662 4.880 -16.963 1.00 48.91 132 PRO A N 1
ATOM 1013 C CA . PRO A 1 132 ? -3.704 5.812 -17.518 1.00 48.91 132 PRO A CA 1
ATOM 1014 C C . PRO A 1 132 ? -3.942 5.825 -19.011 1.00 4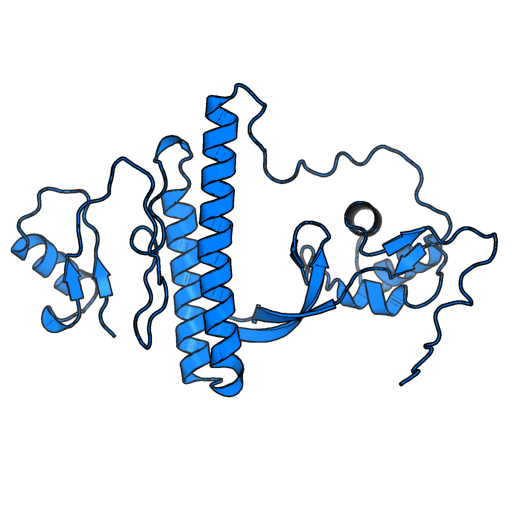8.91 132 PRO A C 1
ATOM 1016 O O . PRO A 1 132 ? -3.940 4.775 -19.662 1.00 48.91 132 PRO A O 1
ATOM 1019 N N . SER A 1 133 ? -4.365 6.983 -19.516 1.00 46.56 133 SER A N 1
ATOM 1020 C CA . SER A 1 133 ? -4.588 7.151 -20.935 1.00 46.56 133 SER A CA 1
ATOM 1021 C C . SER A 1 133 ? -3.191 7.121 -21.503 1.00 46.56 133 SER A C 1
ATOM 1023 O O . SER A 1 133 ? -2.509 8.145 -21.514 1.00 46.56 133 SER A O 1
ATOM 1025 N N . PHE A 1 134 ? -2.731 5.922 -21.853 1.00 54.25 134 PHE A N 1
ATOM 1026 C CA . PHE A 1 134 ? -1.438 5.733 -22.463 1.00 54.25 134 PHE A CA 1
ATOM 1027 C C . PHE A 1 134 ? -1.490 6.491 -23.774 1.00 54.25 134 PHE A C 1
ATOM 1029 O O . PHE A 1 134 ? -1.962 5.981 -24.790 1.00 54.25 134 PHE A O 1
ATOM 1036 N N . ASN A 1 135 ? -1.043 7.744 -23.739 1.00 55.88 135 ASN A N 1
ATOM 1037 C CA . ASN A 1 135 ? -0.763 8.480 -24.947 1.00 55.88 135 ASN A CA 1
ATOM 1038 C C . ASN A 1 135 ? 0.146 7.569 -25.761 1.00 55.88 135 ASN A C 1
ATOM 1040 O O . ASN A 1 135 ? 1.101 6.999 -25.226 1.00 55.88 135 ASN A O 1
ATOM 1044 N N . ASN A 1 136 ? -0.174 7.379 -27.037 1.00 58.97 136 ASN A N 1
ATOM 1045 C CA . ASN A 1 136 ? 0.521 6.441 -27.918 1.00 58.97 136 ASN A CA 1
ATOM 1046 C C . ASN A 1 136 ? 1.976 6.874 -28.223 1.00 58.97 136 ASN A C 1
ATOM 1048 O O . ASN A 1 136 ? 2.562 6.485 -29.226 1.00 58.97 136 ASN A O 1
ATOM 1052 N N . THR A 1 137 ? 2.553 7.718 -27.367 1.00 67.19 137 THR A N 1
ATOM 1053 C CA . THR A 1 137 ? 3.947 8.115 -27.328 1.00 67.19 137 THR A CA 1
ATOM 1054 C C . THR A 1 137 ? 4.815 6.867 -27.282 1.00 67.19 137 THR A C 1
ATOM 1056 O O . THR A 1 137 ? 4.564 5.943 -26.498 1.00 67.19 137 THR A O 1
ATOM 1059 N N . ALA A 1 138 ? 5.818 6.833 -28.154 1.00 83.56 138 ALA A N 1
ATOM 1060 C CA . ALA A 1 138 ? 6.827 5.790 -28.153 1.00 83.56 138 ALA A CA 1
ATOM 1061 C C . ALA A 1 138 ? 7.525 5.742 -26.786 1.00 83.56 138 ALA A C 1
ATOM 1063 O O . ALA A 1 138 ? 7.731 6.778 -26.149 1.00 83.56 138 ALA A O 1
ATOM 1064 N N . LEU A 1 139 ? 7.876 4.536 -26.334 1.00 89.88 139 LEU A N 1
ATOM 1065 C CA . LEU A 1 139 ? 8.692 4.389 -25.136 1.00 89.88 139 LEU A CA 1
ATOM 1066 C C . LEU A 1 139 ? 10.074 5.026 -25.358 1.00 89.88 139 LEU A C 1
ATOM 1068 O O . LEU A 1 139 ? 10.590 4.989 -26.479 1.00 89.88 139 LEU A O 1
ATOM 1072 N N . PRO A 1 140 ? 10.696 5.584 -24.306 1.00 92.50 140 PRO A N 1
ATOM 1073 C CA . PRO A 1 140 ? 12.071 6.063 -24.386 1.00 92.50 140 PRO A CA 1
ATOM 1074 C C . PRO A 1 140 ? 13.019 4.922 -24.766 1.00 92.50 140 PRO A C 1
ATOM 1076 O O . PRO A 1 140 ? 12.744 3.754 -24.495 1.00 92.50 140 PRO A O 1
ATOM 1079 N N . SER A 1 141 ? 14.166 5.249 -25.359 1.00 93.50 141 SER A N 1
ATOM 1080 C CA . SER A 1 141 ? 15.166 4.245 -25.751 1.00 93.50 141 SER A CA 1
ATOM 1081 C C . SER A 1 141 ? 15.887 3.624 -24.550 1.00 93.50 141 SER A C 1
ATOM 1083 O O . SER A 1 141 ? 16.284 2.458 -24.606 1.00 93.50 141 SER A O 1
ATOM 1085 N N . ARG A 1 142 ? 16.046 4.386 -23.460 1.00 95.69 142 ARG A N 1
ATOM 1086 C CA . ARG A 1 142 ? 16.660 3.935 -22.209 1.00 95.69 142 ARG A CA 1
ATOM 1087 C C . ARG A 1 142 ? 15.927 4.485 -20.993 1.00 95.69 142 ARG A C 1
ATOM 1089 O O . ARG A 1 142 ? 15.445 5.619 -21.006 1.00 95.69 142 ARG A O 1
ATOM 1096 N N . VAL A 1 143 ? 15.924 3.701 -19.923 1.00 95.75 143 VAL A N 1
ATOM 1097 C CA . VAL A 1 143 ? 15.314 4.045 -18.636 1.00 95.75 143 VAL A CA 1
ATOM 1098 C C . VAL A 1 143 ? 16.264 3.756 -17.478 1.00 95.75 143 VAL A C 1
ATOM 1100 O O . VAL A 1 143 ? 17.177 2.941 -17.605 1.00 95.75 143 VAL A O 1
ATOM 1103 N N . TYR A 1 144 ? 16.063 4.428 -16.350 1.00 96.56 144 TYR A N 1
ATOM 1104 C CA . TYR A 1 144 ? 16.762 4.163 -15.093 1.00 96.56 144 TYR A CA 1
ATOM 1105 C C . TYR A 1 144 ? 15.833 4.422 -13.905 1.00 96.56 144 TYR A C 1
ATOM 1107 O O . TYR A 1 144 ? 14.840 5.134 -14.030 1.00 96.56 144 TYR A O 1
ATOM 1115 N N . TYR A 1 145 ? 16.131 3.827 -12.757 1.00 96.38 145 TYR A N 1
ATOM 1116 C CA . TYR A 1 145 ? 15.318 3.941 -11.556 1.00 96.38 145 TYR A CA 1
ATOM 1117 C C . TYR A 1 145 ? 15.512 5.295 -10.862 1.00 96.38 145 TYR A C 1
ATOM 1119 O O . TYR A 1 145 ? 16.641 5.735 -10.650 1.00 96.38 145 TYR A O 1
ATOM 1127 N N . THR A 1 146 ? 14.403 5.929 -10.478 1.00 96.06 146 THR A N 1
ATOM 1128 C CA . THR A 1 146 ? 14.370 7.222 -9.767 1.00 96.06 146 THR A CA 1
ATOM 1129 C C . THR A 1 146 ? 13.441 7.239 -8.557 1.00 96.06 146 THR A C 1
ATOM 1131 O O . THR A 1 146 ? 13.413 8.228 -7.828 1.00 96.06 146 THR A O 1
ATOM 1134 N N . GLY A 1 147 ? 12.671 6.171 -8.335 1.00 94.00 147 GLY A N 1
ATOM 1135 C CA . GLY A 1 147 ? 11.720 6.093 -7.232 1.00 94.00 147 GLY A CA 1
ATOM 1136 C C . GLY A 1 147 ? 12.396 6.177 -5.863 1.00 94.00 147 GLY A C 1
ATOM 1137 O O . GLY A 1 147 ? 13.480 5.639 -5.643 1.00 94.00 147 GLY A O 1
ATOM 1138 N N . GLN A 1 148 ? 11.735 6.812 -4.900 1.00 95.25 148 GLN A N 1
ATOM 1139 C CA . GLN A 1 148 ? 12.182 6.788 -3.509 1.00 95.25 148 GLN A CA 1
ATOM 1140 C C . GLN A 1 148 ? 11.598 5.565 -2.810 1.00 95.25 148 GLN A C 1
ATOM 1142 O O . GLN A 1 148 ? 10.417 5.270 -2.979 1.00 95.25 148 GLN A O 1
ATOM 1147 N N . THR A 1 149 ? 12.397 4.853 -2.017 1.00 95.75 149 THR A N 1
ATOM 1148 C CA . THR A 1 149 ? 11.899 3.744 -1.196 1.00 95.75 149 THR A CA 1
ATOM 1149 C C . THR A 1 149 ? 11.850 4.123 0.278 1.00 95.75 149 THR A C 1
ATOM 1151 O O . THR A 1 149 ? 12.606 4.972 0.750 1.00 95.75 149 THR A O 1
ATOM 1154 N N . LYS A 1 150 ? 10.935 3.500 1.022 1.00 95.25 150 LYS A N 1
ATOM 1155 C CA . LYS A 1 150 ? 10.871 3.604 2.482 1.00 95.25 150 LYS A CA 1
ATOM 1156 C C . LYS A 1 150 ? 10.403 2.292 3.099 1.00 95.25 150 LYS A C 1
ATOM 1158 O O . LYS A 1 150 ? 9.663 1.532 2.475 1.00 95.25 150 LYS A O 1
ATOM 1163 N N . MET A 1 151 ? 10.788 2.059 4.351 1.00 95.81 151 MET A N 1
ATOM 1164 C CA . MET A 1 151 ? 10.221 0.977 5.155 1.00 95.81 151 MET A CA 1
ATOM 1165 C C . MET A 1 151 ? 8.828 1.377 5.640 1.00 95.81 151 MET A C 1
ATOM 1167 O O . MET A 1 151 ? 8.654 2.445 6.228 1.00 95.81 151 MET A O 1
ATOM 1171 N N . THR A 1 152 ? 7.830 0.532 5.397 1.00 95.31 152 THR A N 1
ATOM 1172 C CA . THR A 1 152 ? 6.464 0.736 5.890 1.00 95.31 152 THR A CA 1
ATOM 1173 C C . THR A 1 152 ? 5.785 -0.591 6.227 1.00 95.31 152 THR A C 1
ATOM 1175 O O . THR A 1 152 ? 6.269 -1.666 5.871 1.00 95.31 152 THR A O 1
ATOM 1178 N N . GLY A 1 153 ? 4.645 -0.524 6.911 1.00 95.62 153 GLY A N 1
ATOM 1179 C CA . GLY A 1 153 ? 3.784 -1.680 7.122 1.00 95.62 153 GLY A CA 1
ATOM 1180 C C . GLY A 1 153 ? 2.984 -1.997 5.861 1.00 95.62 153 GLY A C 1
ATOM 1181 O O . GLY A 1 153 ? 2.184 -1.173 5.432 1.00 95.62 153 GLY A O 1
ATOM 1182 N N . LEU A 1 154 ? 3.152 -3.192 5.293 1.00 95.25 154 LEU A N 1
ATOM 1183 C CA . LEU A 1 154 ? 2.305 -3.693 4.204 1.00 95.25 154 LEU A CA 1
ATOM 1184 C C . LEU A 1 154 ? 1.502 -4.913 4.651 1.00 95.25 154 LEU A C 1
ATOM 1186 O O . LEU A 1 154 ? 2.012 -5.765 5.381 1.00 95.25 154 LEU A O 1
ATOM 1190 N N . TYR A 1 155 ? 0.265 -5.028 4.165 1.00 94.19 155 TYR A N 1
ATOM 1191 C CA . TYR A 1 155 ? -0.546 -6.231 4.333 1.00 94.19 155 TYR A CA 1
ATOM 1192 C C . TYR A 1 155 ? -0.029 -7.358 3.427 1.00 94.19 155 TYR A C 1
ATOM 1194 O O . TYR A 1 155 ? -0.108 -7.270 2.204 1.00 94.19 155 TYR A O 1
ATOM 1202 N N . ILE A 1 156 ? 0.481 -8.432 4.030 1.00 93.00 156 ILE A N 1
ATOM 1203 C CA . ILE A 1 156 ? 1.040 -9.606 3.354 1.00 93.00 156 ILE A CA 1
ATOM 1204 C C . ILE A 1 156 ? 0.551 -10.865 4.075 1.00 93.00 156 ILE A C 1
ATOM 1206 O O . ILE A 1 156 ? 0.860 -11.083 5.247 1.00 93.00 156 ILE A O 1
ATOM 1210 N N . ASN A 1 157 ? -0.191 -11.728 3.375 1.00 91.75 157 ASN A N 1
ATOM 1211 C CA . ASN A 1 157 ? -0.667 -13.025 3.887 1.00 91.75 157 ASN A CA 1
ATOM 1212 C C . ASN A 1 157 ? -1.409 -12.931 5.239 1.00 91.75 157 ASN A C 1
ATOM 1214 O O . ASN A 1 157 ? -1.245 -13.766 6.138 1.00 91.75 157 ASN A O 1
ATOM 1218 N N . GLY A 1 158 ? -2.229 -11.888 5.394 1.00 92.44 158 GLY A N 1
ATOM 1219 C CA . GLY A 1 158 ? -3.015 -11.654 6.605 1.00 92.44 158 GLY A CA 1
ATOM 1220 C C . GLY A 1 158 ? -2.226 -11.090 7.785 1.00 92.44 158 GLY A C 1
ATOM 1221 O O . GLY A 1 158 ? -2.731 -11.148 8.901 1.00 92.44 158 GLY A O 1
ATOM 1222 N N . LEU A 1 159 ? -1.012 -10.586 7.566 1.00 95.94 159 LEU A N 1
ATOM 1223 C CA . LEU A 1 159 ? -0.189 -9.893 8.557 1.00 95.94 159 LEU A CA 1
ATOM 1224 C C . LEU A 1 159 ? 0.247 -8.542 8.000 1.00 95.94 159 LEU A C 1
ATOM 1226 O O . LEU A 1 159 ? 0.491 -8.417 6.805 1.00 95.94 159 LEU A O 1
ATOM 1230 N N . ILE A 1 160 ? 0.402 -7.551 8.867 1.00 97.56 160 ILE A N 1
ATOM 1231 C CA . ILE A 1 160 ? 1.197 -6.368 8.549 1.00 97.56 160 ILE A CA 1
ATOM 1232 C C . ILE A 1 160 ? 2.663 -6.685 8.817 1.00 97.56 160 ILE A C 1
ATOM 1234 O O . ILE A 1 160 ? 2.996 -7.105 9.925 1.00 97.56 160 ILE A O 1
ATOM 1238 N N . LYS A 1 161 ? 3.512 -6.496 7.808 1.00 96.44 161 LYS A N 1
ATOM 1239 C CA . LYS A 1 161 ? 4.963 -6.687 7.899 1.00 96.44 161 LYS A CA 1
ATOM 1240 C C . LYS A 1 161 ? 5.684 -5.393 7.575 1.00 96.44 161 LYS A C 1
ATOM 1242 O O . LYS A 1 161 ? 5.319 -4.729 6.603 1.00 96.44 161 LYS A O 1
ATOM 1247 N N . CYS A 1 162 ? 6.720 -5.071 8.344 1.00 96.50 162 CYS A N 1
ATOM 1248 C CA . CYS A 1 162 ? 7.658 -4.025 7.969 1.00 96.50 162 CYS A CA 1
ATOM 1249 C C . CYS A 1 162 ? 8.454 -4.475 6.741 1.00 96.50 162 CYS A C 1
ATOM 1251 O O . CYS A 1 162 ? 9.232 -5.429 6.795 1.00 96.50 162 CYS A O 1
ATOM 1253 N N . THR A 1 163 ? 8.237 -3.818 5.608 1.00 95.69 163 THR A N 1
ATOM 1254 C CA . THR A 1 163 ? 8.954 -4.119 4.372 1.00 95.69 163 THR A CA 1
ATOM 1255 C C . THR A 1 163 ? 9.183 -2.853 3.563 1.00 95.69 163 THR A C 1
ATOM 1257 O O . THR A 1 163 ? 8.567 -1.812 3.801 1.00 95.69 163 THR A O 1
ATOM 1260 N N . GLU A 1 164 ? 10.112 -2.941 2.624 1.00 96.69 164 GLU A N 1
ATOM 1261 C CA . GLU A 1 164 ? 10.423 -1.851 1.720 1.00 96.69 164 GLU A CA 1
ATOM 1262 C C . GLU A 1 164 ? 9.303 -1.688 0.684 1.00 96.69 164 GLU A C 1
ATOM 1264 O O . GLU A 1 164 ? 8.769 -2.670 0.162 1.00 96.69 164 GLU A O 1
ATOM 1269 N N . ALA A 1 165 ? 8.949 -0.440 0.393 1.00 96.75 165 ALA A N 1
ATOM 1270 C CA . ALA A 1 165 ? 7.995 -0.059 -0.639 1.00 96.75 165 ALA A CA 1
ATOM 1271 C C . ALA A 1 165 ? 8.422 1.254 -1.304 1.00 96.75 165 ALA A C 1
ATOM 1273 O O . ALA A 1 165 ? 9.235 1.999 -0.755 1.00 96.75 165 ALA A O 1
ATOM 1274 N N . ILE A 1 166 ? 7.859 1.545 -2.473 1.00 96.88 166 ILE A N 1
ATOM 1275 C CA . ILE A 1 166 ? 8.134 2.759 -3.240 1.00 96.88 166 ILE A CA 1
ATOM 1276 C C . ILE A 1 166 ? 7.156 3.849 -2.808 1.00 96.88 166 ILE A C 1
ATOM 1278 O O . ILE A 1 166 ? 5.941 3.640 -2.810 1.00 96.88 166 ILE A O 1
ATOM 1282 N N . ALA A 1 167 ? 7.692 5.008 -2.442 1.00 94.25 167 ALA A N 1
ATOM 1283 C CA . ALA A 1 167 ? 6.929 6.219 -2.210 1.00 94.25 167 ALA A CA 1
ATOM 1284 C C . ALA A 1 167 ? 6.696 6.952 -3.531 1.00 94.25 167 ALA A C 1
ATOM 1286 O O . ALA A 1 167 ? 7.633 7.239 -4.278 1.00 94.25 167 ALA A O 1
ATOM 1287 N N . LEU A 1 168 ? 5.431 7.238 -3.812 1.00 92.12 168 LEU A N 1
ATOM 1288 C CA . LEU A 1 168 ? 5.006 7.975 -4.986 1.00 92.12 168 LEU A CA 1
ATOM 1289 C C . LEU A 1 168 ? 5.011 9.491 -4.716 1.00 92.12 168 LEU A C 1
ATOM 1291 O O . LEU A 1 168 ? 4.926 9.910 -3.559 1.00 92.12 168 LEU A O 1
ATOM 1295 N N . PRO A 1 169 ? 5.082 10.336 -5.764 1.00 85.44 169 PRO A N 1
ATOM 1296 C CA . PRO A 1 169 ? 5.104 11.795 -5.607 1.00 85.44 169 PRO A CA 1
ATOM 1297 C C . PRO A 1 169 ? 3.865 12.390 -4.921 1.00 85.44 169 PRO A C 1
ATOM 1299 O O . PRO A 1 169 ? 3.943 13.464 -4.335 1.00 85.44 169 PRO A O 1
ATOM 1302 N N . ASP A 1 170 ? 2.724 11.705 -4.999 1.00 81.75 170 ASP A N 1
ATOM 1303 C CA . ASP A 1 170 ? 1.467 12.066 -4.332 1.00 81.75 170 ASP A CA 1
ATOM 1304 C C . ASP A 1 170 ? 1.414 11.620 -2.856 1.00 81.75 170 ASP A C 1
ATOM 1306 O O . ASP A 1 170 ? 0.446 11.915 -2.154 1.00 81.75 170 ASP A O 1
ATOM 1310 N N . GLY A 1 171 ? 2.464 10.953 -2.367 1.00 83.69 171 GLY A N 1
ATOM 1311 C CA . GLY A 1 171 ? 2.572 10.429 -1.008 1.00 83.69 171 GLY A CA 1
ATOM 1312 C C . GLY A 1 171 ? 2.026 9.011 -0.837 1.00 83.69 171 GLY A C 1
ATOM 1313 O O . GLY A 1 171 ? 2.226 8.425 0.232 1.00 83.69 171 GLY A O 1
ATOM 1314 N N . ASP A 1 172 ? 1.389 8.440 -1.866 1.00 87.50 172 ASP A N 1
ATOM 1315 C CA . ASP A 1 172 ? 0.927 7.054 -1.835 1.00 87.50 172 ASP A CA 1
ATOM 1316 C C . ASP A 1 172 ? 2.114 6.087 -1.812 1.00 87.50 172 ASP A C 1
ATOM 1318 O O . ASP A 1 172 ? 3.213 6.378 -2.290 1.00 87.50 172 ASP A O 1
ATOM 1322 N N . ILE A 1 173 ? 1.887 4.898 -1.256 1.00 91.31 173 ILE A N 1
ATOM 1323 C CA . ILE A 1 173 ? 2.901 3.850 -1.170 1.00 91.31 173 ILE A CA 1
ATOM 1324 C C . ILE A 1 173 ? 2.489 2.653 -2.010 1.00 91.31 173 ILE A C 1
ATOM 1326 O O . ILE A 1 173 ? 1.365 2.159 -1.905 1.00 91.31 173 ILE A O 1
ATOM 1330 N N . VAL A 1 174 ? 3.421 2.158 -2.822 1.00 94.00 174 VAL A N 1
ATOM 1331 C CA . VAL A 1 174 ? 3.196 1.017 -3.704 1.00 94.00 174 VAL A CA 1
ATOM 1332 C C . VAL A 1 174 ? 4.355 0.028 -3.628 1.00 94.00 174 VAL A C 1
ATOM 1334 O O . VAL A 1 174 ? 5.524 0.396 -3.551 1.00 94.00 174 VAL A O 1
ATOM 1337 N N . ARG A 1 175 ? 4.026 -1.261 -3.656 1.00 95.25 175 ARG A N 1
ATOM 1338 C CA . ARG A 1 175 ? 5.005 -2.355 -3.736 1.00 95.25 175 ARG A CA 1
ATOM 1339 C C . ARG A 1 175 ? 4.709 -3.288 -4.898 1.00 95.25 175 ARG A C 1
ATOM 1341 O O . ARG A 1 175 ? 5.640 -3.729 -5.555 1.00 95.25 175 ARG A O 1
ATOM 1348 N N . TRP A 1 176 ? 3.433 -3.524 -5.188 1.00 94.88 176 TRP A N 1
ATOM 1349 C CA . TRP A 1 176 ? 3.010 -4.388 -6.282 1.00 94.88 176 TRP A CA 1
ATOM 1350 C C . TRP A 1 176 ? 2.126 -3.651 -7.276 1.00 94.88 176 TRP A C 1
ATOM 1352 O O . TRP A 1 176 ? 1.296 -2.825 -6.890 1.00 94.88 176 TRP A O 1
ATOM 1362 N N . LEU A 1 177 ? 2.270 -4.013 -8.548 1.00 92.62 177 LEU A N 1
ATOM 1363 C CA . LEU A 1 177 ? 1.314 -3.696 -9.601 1.00 92.62 177 LEU A CA 1
ATOM 1364 C C . LEU A 1 177 ? 0.778 -5.015 -10.159 1.00 92.62 177 LEU A C 1
ATOM 1366 O O . LEU A 1 177 ? 1.470 -5.727 -10.886 1.00 92.62 177 LEU A O 1
ATOM 1370 N N . GLY A 1 178 ? -0.443 -5.377 -9.760 1.00 89.00 178 GLY A N 1
ATOM 1371 C CA . GLY A 1 178 ? -0.952 -6.730 -9.983 1.00 89.00 178 GLY A CA 1
ATOM 1372 C C . GLY A 1 178 ? -0.086 -7.756 -9.247 1.00 89.00 178 GLY A C 1
ATOM 1373 O O . GLY A 1 178 ? 0.105 -7.641 -8.039 1.00 89.00 178 GLY A O 1
ATOM 1374 N N . ASN A 1 179 ? 0.457 -8.727 -9.982 1.00 88.69 179 ASN A N 1
ATOM 1375 C CA . ASN A 1 179 ? 1.329 -9.772 -9.433 1.00 88.69 179 ASN A CA 1
ATOM 1376 C C . ASN A 1 179 ? 2.827 -9.439 -9.537 1.00 88.69 179 ASN A C 1
ATOM 1378 O O . ASN A 1 179 ? 3.658 -10.255 -9.145 1.00 88.69 179 ASN A O 1
ATOM 1382 N N . PHE A 1 180 ? 3.185 -8.269 -10.072 1.00 94.00 180 PHE A N 1
ATOM 1383 C CA . PHE A 1 180 ? 4.578 -7.869 -10.232 1.00 94.00 180 PHE A CA 1
ATOM 1384 C C . PHE A 1 180 ? 5.069 -7.062 -9.032 1.00 94.00 180 PHE A C 1
ATOM 1386 O O . PHE A 1 180 ? 4.411 -6.108 -8.611 1.00 94.00 180 PHE A O 1
ATOM 1393 N N . ASP A 1 181 ? 6.239 -7.421 -8.509 1.00 95.44 181 ASP A N 1
ATOM 1394 C CA . ASP A 1 181 ? 6.926 -6.667 -7.466 1.00 95.44 181 ASP A CA 1
ATOM 1395 C C . ASP A 1 181 ? 7.734 -5.506 -8.071 1.00 95.44 181 ASP A C 1
ATOM 1397 O O . ASP A 1 181 ? 8.722 -5.697 -8.777 1.00 95.44 181 ASP A O 1
ATOM 1401 N N . LEU A 1 182 ? 7.341 -4.273 -7.756 1.00 96.31 182 LEU A N 1
ATOM 1402 C CA . LEU A 1 182 ? 7.949 -3.072 -8.316 1.00 96.31 182 LEU A CA 1
ATOM 1403 C C . LEU A 1 182 ? 9.385 -2.821 -7.844 1.00 96.31 182 LEU A C 1
ATOM 1405 O O . LEU A 1 182 ? 10.101 -2.109 -8.546 1.00 96.31 182 LEU A O 1
ATOM 1409 N N . LEU A 1 183 ? 9.864 -3.399 -6.732 1.00 96.44 183 LEU A N 1
ATOM 1410 C CA . LEU A 1 183 ? 11.304 -3.271 -6.432 1.00 96.44 183 LEU A CA 1
ATOM 1411 C C . LEU A 1 183 ? 12.161 -4.119 -7.374 1.00 96.44 183 LEU A C 1
ATOM 1413 O O . LEU A 1 183 ? 13.318 -3.779 -7.589 1.00 96.44 183 LEU A O 1
ATOM 1417 N N . THR A 1 184 ? 11.604 -5.131 -8.040 1.00 95.62 184 THR A N 1
ATOM 1418 C CA . THR A 1 184 ? 12.321 -5.807 -9.128 1.00 95.62 184 THR A CA 1
ATOM 1419 C C . THR A 1 184 ? 12.624 -4.831 -10.273 1.00 95.62 184 THR A C 1
ATOM 1421 O O . THR A 1 184 ? 13.685 -4.907 -10.888 1.00 95.62 184 THR A O 1
ATOM 1424 N N . MET A 1 185 ? 11.756 -3.836 -10.509 1.00 94.62 185 MET A N 1
ATOM 1425 C CA . MET A 1 185 ? 12.024 -2.766 -11.479 1.00 94.62 185 MET A CA 1
ATOM 1426 C C . MET A 1 185 ? 13.241 -1.918 -11.084 1.00 94.62 185 MET A C 1
ATOM 1428 O O . MET A 1 185 ? 14.047 -1.567 -11.946 1.00 94.62 185 MET A O 1
ATOM 1432 N N . ARG A 1 186 ? 13.399 -1.604 -9.789 1.00 94.88 186 ARG A N 1
ATOM 1433 C CA . ARG A 1 186 ? 14.597 -0.929 -9.261 1.00 94.88 186 ARG A CA 1
ATOM 1434 C C . ARG A 1 186 ? 15.847 -1.739 -9.563 1.00 94.88 186 ARG A C 1
ATOM 1436 O O . ARG A 1 186 ? 16.828 -1.188 -10.062 1.00 94.88 186 ARG A O 1
ATOM 1443 N N . ASP A 1 187 ? 15.795 -3.032 -9.273 1.00 95.12 187 ASP A N 1
ATOM 1444 C CA . ASP A 1 187 ? 16.945 -3.916 -9.414 1.00 95.12 187 ASP A CA 1
ATOM 1445 C C . ASP A 1 187 ? 17.369 -4.032 -10.894 1.00 95.12 187 ASP A C 1
ATOM 1447 O O . ASP A 1 187 ? 18.559 -3.966 -11.202 1.00 95.12 187 ASP A O 1
ATOM 1451 N N . TYR A 1 188 ? 16.414 -4.072 -11.832 1.00 95.00 188 TYR A N 1
ATOM 1452 C CA . TYR A 1 188 ? 16.697 -4.025 -13.276 1.00 95.00 188 TYR A CA 1
ATOM 1453 C C . TYR A 1 188 ? 17.239 -2.672 -13.751 1.00 95.00 188 TYR A C 1
ATOM 1455 O O . TYR A 1 188 ? 18.145 -2.617 -14.584 1.00 95.00 188 TYR A O 1
ATOM 1463 N N . CYS A 1 189 ? 16.706 -1.571 -13.222 1.00 94.88 189 CYS A N 1
ATOM 1464 C CA . CYS A 1 189 ? 16.977 -0.220 -13.713 1.00 94.88 189 CYS A CA 1
ATOM 1465 C C . CYS A 1 189 ? 17.965 0.566 -12.837 1.00 94.88 189 CYS A C 1
ATOM 1467 O O . CYS A 1 189 ? 18.014 1.791 -12.925 1.00 94.88 189 CYS A O 1
ATOM 1469 N N . THR A 1 190 ? 18.769 -0.098 -11.997 1.00 93.00 190 THR A N 1
ATOM 1470 C CA . THR A 1 190 ? 19.741 0.584 -11.113 1.00 93.00 190 THR A CA 1
ATOM 1471 C C . THR A 1 190 ? 20.765 1.403 -11.909 1.00 93.00 190 THR A C 1
ATOM 1473 O O . THR A 1 190 ? 21.246 2.435 -11.449 1.00 93.00 190 THR A O 1
ATOM 1476 N N . LYS A 1 191 ? 21.081 0.965 -13.133 1.00 92.94 191 LYS A N 1
ATOM 1477 C CA . LYS A 1 191 ? 21.841 1.732 -14.127 1.00 92.94 191 LYS A CA 1
ATOM 1478 C C . LYS A 1 191 ? 20.963 1.975 -15.355 1.00 92.94 191 LYS A C 1
ATOM 1480 O O . LYS A 1 191 ? 20.067 1.169 -15.605 1.00 92.94 191 LYS A O 1
ATOM 1485 N N . PRO A 1 192 ? 21.248 3.015 -16.163 1.00 94.81 192 PRO A N 1
ATOM 1486 C CA . PRO A 1 192 ? 20.572 3.213 -17.439 1.00 94.81 192 PRO A CA 1
ATOM 1487 C C . PRO A 1 192 ? 20.553 1.940 -18.294 1.00 94.81 192 PRO A C 1
ATOM 1489 O O . PRO A 1 192 ? 21.604 1.485 -18.750 1.00 94.81 192 PRO A O 1
ATOM 1492 N N . LEU A 1 193 ? 19.362 1.405 -18.557 1.00 95.38 193 LEU A N 1
ATOM 1493 C CA . LEU A 1 193 ? 19.110 0.166 -19.292 1.00 95.38 193 LEU A CA 1
ATOM 1494 C C . LEU A 1 193 ? 18.336 0.471 -20.578 1.00 95.38 193 LEU A C 1
ATOM 1496 O O . LEU A 1 193 ? 17.465 1.339 -20.590 1.00 95.38 193 LEU A O 1
ATOM 1500 N N . ALA A 1 194 ? 18.655 -0.224 -21.672 1.00 96.19 194 ALA A N 1
ATOM 1501 C CA . ALA A 1 194 ? 17.867 -0.125 -22.898 1.00 96.19 194 ALA A CA 1
ATOM 1502 C C . ALA A 1 194 ? 16.455 -0.670 -22.653 1.00 96.19 194 ALA A C 1
ATOM 1504 O O . ALA A 1 194 ? 16.295 -1.759 -22.104 1.00 96.19 194 ALA A O 1
ATOM 1505 N N . THR A 1 195 ? 15.430 0.063 -23.083 1.00 95.75 195 THR A N 1
ATOM 1506 C CA . THR A 1 195 ? 14.034 -0.322 -22.827 1.00 95.75 195 THR A CA 1
ATOM 1507 C C . THR A 1 195 ? 13.686 -1.669 -23.457 1.00 95.75 195 THR A C 1
ATOM 1509 O O . THR A 1 195 ? 12.932 -2.440 -22.874 1.00 95.75 195 THR A O 1
ATOM 1512 N N . THR A 1 196 ? 14.283 -2.003 -24.603 1.00 95.62 196 THR A N 1
ATOM 1513 C CA . THR A 1 196 ? 14.143 -3.325 -25.233 1.00 95.62 196 THR A CA 1
ATOM 1514 C C . THR A 1 196 ? 14.686 -4.441 -24.341 1.00 95.62 196 THR A C 1
ATOM 1516 O O . THR A 1 196 ? 14.004 -5.436 -24.130 1.00 95.62 196 THR A O 1
ATOM 1519 N N . SER A 1 197 ? 15.858 -4.244 -23.733 1.00 96.31 197 SER A N 1
ATOM 1520 C CA . SER A 1 197 ? 16.443 -5.203 -22.789 1.00 96.31 197 SER A CA 1
ATOM 1521 C C . SER A 1 197 ? 15.624 -5.330 -21.503 1.00 96.31 197 SER A C 1
ATOM 1523 O O . SER A 1 197 ? 15.537 -6.416 -20.940 1.00 96.31 197 SER A O 1
ATOM 1525 N N . LEU A 1 198 ? 14.990 -4.247 -21.039 1.00 96.50 198 LEU A N 1
ATOM 1526 C CA . LEU A 1 198 ? 14.050 -4.322 -19.918 1.00 96.50 198 LEU A CA 1
ATOM 1527 C C . LEU A 1 198 ? 12.821 -5.171 -20.275 1.00 96.50 198 LEU A C 1
ATOM 1529 O O . LEU A 1 198 ? 12.406 -6.005 -19.477 1.00 96.50 198 LEU A O 1
ATOM 1533 N N . ILE A 1 199 ? 12.256 -4.993 -21.473 1.00 96.12 199 ILE A N 1
ATOM 1534 C CA . ILE A 1 199 ? 11.131 -5.812 -21.955 1.00 96.12 199 ILE A CA 1
ATOM 1535 C C . ILE A 1 199 ? 11.530 -7.294 -22.005 1.00 96.12 199 ILE A C 1
ATOM 1537 O O . ILE A 1 199 ? 10.786 -8.134 -21.506 1.00 96.12 199 ILE A O 1
ATOM 1541 N N . GLU A 1 200 ? 12.723 -7.612 -22.515 1.00 95.69 200 GLU A N 1
ATOM 1542 C CA . GLU A 1 200 ? 13.258 -8.982 -22.525 1.00 95.69 200 GLU A CA 1
ATOM 1543 C C . GLU A 1 200 ? 13.386 -9.570 -21.107 1.00 95.69 200 GLU A C 1
ATOM 1545 O O . GLU A 1 200 ? 13.010 -10.720 -20.880 1.00 95.69 200 GLU A O 1
ATOM 1550 N N . GLN A 1 201 ? 13.866 -8.790 -20.131 1.00 96.00 201 GLN A N 1
ATOM 1551 C CA . GLN A 1 201 ? 13.951 -9.228 -18.729 1.00 96.00 201 GLN A CA 1
ATOM 1552 C C . GLN A 1 201 ? 12.566 -9.486 -18.119 1.00 96.00 201 GLN A C 1
ATOM 1554 O O . GLN A 1 201 ? 12.380 -10.468 -17.401 1.00 96.00 201 GLN A O 1
ATOM 1559 N N . LEU A 1 202 ? 11.574 -8.650 -18.434 1.00 95.62 202 LEU A N 1
ATOM 1560 C CA . LEU A 1 202 ? 10.192 -8.854 -17.991 1.00 95.62 202 LEU A CA 1
ATOM 1561 C C . LEU A 1 202 ? 9.573 -10.107 -18.634 1.00 95.62 202 LEU A C 1
ATOM 1563 O O . LEU A 1 202 ? 8.897 -10.874 -17.949 1.00 95.62 202 LEU A O 1
ATOM 1567 N N . HIS A 1 203 ? 9.864 -10.384 -19.909 1.00 94.44 203 HIS A N 1
ATOM 1568 C CA . HIS A 1 203 ? 9.439 -11.624 -20.575 1.00 94.44 203 HIS A CA 1
ATOM 1569 C C . HIS A 1 203 ? 10.037 -12.872 -19.921 1.00 94.44 203 HIS A C 1
ATOM 1571 O O . HIS A 1 203 ? 9.343 -13.878 -19.777 1.00 94.44 203 HIS A O 1
ATOM 1577 N N . GLN A 1 204 ? 11.292 -12.814 -19.459 1.00 93.25 204 GLN A N 1
ATOM 1578 C CA . GLN A 1 204 ? 11.912 -13.913 -18.702 1.00 93.25 204 GLN A CA 1
ATOM 1579 C C . GLN A 1 204 ? 11.189 -14.197 -17.373 1.00 93.25 204 GLN A C 1
ATOM 1581 O O . GLN A 1 204 ? 11.236 -15.324 -16.884 1.00 93.25 204 GLN A O 1
ATOM 1586 N N . GLN A 1 205 ? 10.471 -13.212 -16.821 1.00 91.62 205 GLN A N 1
ATOM 1587 C CA . GLN A 1 205 ? 9.585 -13.357 -15.658 1.00 91.62 205 GLN A CA 1
ATOM 1588 C C . GLN A 1 205 ? 8.147 -13.753 -16.035 1.00 91.62 205 GLN A C 1
ATOM 1590 O O . GLN A 1 205 ? 7.245 -13.647 -15.208 1.00 91.62 205 GLN A O 1
ATOM 1595 N N . GLN A 1 206 ? 7.920 -14.215 -17.269 1.00 93.62 206 GLN A N 1
ATOM 1596 C CA . GLN A 1 206 ? 6.610 -14.626 -17.790 1.00 93.62 206 GLN A CA 1
ATOM 1597 C C . GLN A 1 206 ? 5.573 -13.493 -17.857 1.00 93.62 206 GLN A C 1
ATOM 1599 O O . GLN A 1 206 ? 4.372 -13.753 -17.888 1.00 93.62 206 GLN A O 1
ATOM 1604 N N . ILE A 1 207 ? 6.019 -12.236 -17.908 1.00 93.50 207 ILE A N 1
ATOM 1605 C CA . ILE A 1 207 ? 5.137 -11.083 -18.111 1.00 93.50 207 ILE A CA 1
ATOM 1606 C C . ILE A 1 207 ? 4.907 -10.927 -19.612 1.00 93.50 207 ILE A C 1
ATOM 1608 O O . ILE A 1 207 ? 5.867 -10.871 -20.382 1.00 93.50 207 ILE A O 1
ATOM 1612 N N . GLY A 1 208 ? 3.646 -10.859 -20.044 1.00 92.81 208 GLY A N 1
ATOM 1613 C CA . GLY A 1 208 ? 3.318 -10.713 -21.463 1.00 92.81 208 GLY A CA 1
ATOM 1614 C C . GLY A 1 208 ? 3.789 -9.371 -22.033 1.00 92.81 208 GLY A C 1
ATOM 1615 O O . GLY A 1 208 ? 3.948 -8.394 -21.307 1.00 92.81 208 GLY A O 1
ATOM 1616 N N . GLU A 1 209 ? 3.968 -9.270 -23.351 1.00 91.06 209 GLU A N 1
ATOM 1617 C CA . GLU A 1 209 ? 4.448 -8.031 -23.984 1.00 91.06 209 GLU A CA 1
ATOM 1618 C C . GLU A 1 209 ? 3.567 -6.815 -23.679 1.00 91.06 209 GLU A C 1
ATOM 1620 O O . GLU A 1 209 ? 4.069 -5.780 -23.244 1.00 91.06 209 GLU A O 1
ATOM 1625 N N . SER A 1 210 ? 2.247 -6.942 -23.824 1.00 90.31 210 SER A N 1
ATOM 1626 C CA . SER A 1 210 ? 1.323 -5.847 -23.505 1.00 90.31 210 SER A CA 1
ATOM 1627 C C . SER A 1 210 ? 1.372 -5.447 -22.026 1.00 90.31 210 SER A C 1
ATOM 1629 O O . SER A 1 210 ? 1.249 -4.265 -21.708 1.00 90.31 210 SER A O 1
ATOM 1631 N N . GLU A 1 211 ? 1.587 -6.407 -21.125 1.00 91.38 211 GLU A N 1
ATOM 1632 C CA . GLU A 1 211 ? 1.712 -6.164 -19.684 1.00 91.38 211 GLU A CA 1
ATOM 1633 C C . GLU A 1 211 ? 3.044 -5.493 -19.339 1.00 91.38 211 GLU A C 1
ATOM 1635 O O . GLU A 1 211 ? 3.070 -4.563 -18.537 1.00 91.38 211 GLU A O 1
ATOM 1640 N N . ALA A 1 212 ? 4.139 -5.900 -19.985 1.00 94.12 212 ALA A N 1
ATOM 1641 C CA . ALA A 1 212 ? 5.448 -5.279 -19.828 1.00 94.12 212 ALA A CA 1
ATOM 1642 C C . ALA A 1 212 ? 5.419 -3.816 -20.294 1.00 94.12 212 ALA A C 1
ATOM 1644 O O . ALA A 1 212 ? 5.874 -2.923 -19.579 1.00 94.12 212 ALA A O 1
ATOM 1645 N N . LEU A 1 213 ? 4.812 -3.547 -21.455 1.00 93.31 213 LEU A N 1
ATOM 1646 C CA . LEU A 1 213 ? 4.621 -2.184 -21.957 1.00 93.31 213 LEU A CA 1
ATOM 1647 C C . LEU A 1 213 ? 3.759 -1.347 -21.004 1.00 93.31 213 LEU A C 1
ATOM 1649 O O . LEU A 1 213 ? 4.106 -0.200 -20.718 1.00 93.31 213 LEU A O 1
ATOM 1653 N N . TYR A 1 214 ? 2.662 -1.915 -20.494 1.00 92.44 214 TYR A N 1
ATOM 1654 C CA . TYR A 1 214 ? 1.809 -1.274 -19.491 1.00 92.44 214 TYR A CA 1
ATOM 1655 C C . TYR A 1 214 ? 2.601 -0.919 -18.227 1.00 92.44 214 TYR A C 1
ATOM 1657 O O . TYR A 1 214 ? 2.559 0.222 -17.772 1.00 92.44 214 TYR A O 1
ATOM 1665 N N . LEU A 1 215 ? 3.354 -1.879 -17.688 1.00 94.75 215 LEU A N 1
ATOM 1666 C CA . LEU A 1 215 ? 4.152 -1.729 -16.476 1.00 94.75 215 LEU A CA 1
ATOM 1667 C C . LEU A 1 215 ? 5.202 -0.624 -16.625 1.00 94.75 215 LEU A C 1
ATOM 1669 O O . LEU A 1 215 ? 5.299 0.245 -15.763 1.00 94.75 215 LEU A O 1
ATOM 1673 N N . ILE A 1 216 ? 5.953 -0.615 -17.731 1.00 95.25 216 ILE A N 1
ATOM 1674 C CA . ILE A 1 216 ? 6.977 0.406 -17.997 1.00 95.25 216 ILE A CA 1
ATOM 1675 C C . ILE A 1 216 ? 6.340 1.797 -18.078 1.00 95.25 216 ILE A C 1
ATOM 1677 O O . ILE A 1 216 ? 6.829 2.733 -17.446 1.00 95.25 216 ILE A O 1
ATOM 1681 N N . ARG A 1 217 ? 5.234 1.939 -18.819 1.00 93.94 217 ARG A N 1
ATOM 1682 C CA . ARG A 1 217 ? 4.519 3.220 -18.940 1.00 93.94 217 ARG A CA 1
ATOM 1683 C C . ARG A 1 217 ? 4.000 3.700 -17.591 1.00 93.94 217 ARG A C 1
ATOM 1685 O O . ARG A 1 217 ? 4.218 4.852 -17.236 1.00 93.94 217 ARG A O 1
ATOM 1692 N N . TRP A 1 218 ? 3.382 2.808 -16.823 1.00 93.69 218 TRP A N 1
ATOM 1693 C CA . TRP A 1 218 ? 2.880 3.124 -15.492 1.00 93.69 218 TRP A CA 1
ATOM 1694 C C . TRP A 1 218 ? 4.008 3.591 -14.558 1.00 93.69 218 TRP A C 1
ATOM 1696 O O . TRP A 1 218 ? 3.862 4.593 -13.861 1.00 93.69 218 TRP A O 1
ATOM 1706 N N . CYS A 1 219 ? 5.164 2.920 -14.586 1.00 95.12 219 CYS A N 1
ATOM 1707 C CA . CYS A 1 219 ? 6.336 3.322 -13.808 1.00 95.12 219 CYS A CA 1
ATOM 1708 C C . CYS A 1 219 ? 6.895 4.690 -14.236 1.00 95.12 219 CYS A C 1
ATOM 1710 O O . CYS A 1 219 ? 7.305 5.458 -13.365 1.00 95.12 219 CYS A O 1
ATOM 1712 N N . LEU A 1 220 ? 6.901 5.007 -15.537 1.00 93.56 220 LEU A N 1
ATOM 1713 C CA . LEU A 1 220 ? 7.310 6.321 -16.055 1.00 93.56 220 LEU A CA 1
ATOM 1714 C C . LEU A 1 220 ? 6.357 7.428 -15.587 1.00 93.56 220 LEU A C 1
ATOM 1716 O O . LEU A 1 220 ? 6.797 8.438 -15.051 1.00 93.56 220 LEU A O 1
ATOM 1720 N N . GLU A 1 221 ? 5.047 7.225 -15.729 1.00 91.75 221 GLU A N 1
ATOM 1721 C CA . GLU A 1 221 ? 4.023 8.200 -15.323 1.00 91.75 221 GLU A CA 1
ATOM 1722 C C . GLU A 1 221 ? 4.033 8.483 -13.814 1.00 91.75 221 GLU A C 1
ATOM 1724 O O . GLU A 1 221 ? 3.642 9.562 -13.371 1.00 91.75 221 GLU A O 1
ATOM 1729 N N . ARG A 1 222 ? 4.484 7.512 -13.014 1.00 92.56 222 ARG A N 1
ATOM 1730 C CA . ARG A 1 222 ? 4.583 7.606 -11.553 1.00 92.56 222 ARG A CA 1
ATOM 1731 C C . ARG A 1 222 ? 5.980 7.985 -11.053 1.00 92.56 222 ARG A C 1
ATOM 1733 O O . ARG A 1 222 ? 6.206 7.940 -9.846 1.00 92.56 222 ARG A O 1
ATOM 1740 N N . ASN A 1 223 ? 6.900 8.365 -11.944 1.00 93.25 223 ASN A N 1
ATOM 1741 C CA . ASN A 1 223 ? 8.288 8.739 -11.630 1.00 93.25 223 ASN A CA 1
ATOM 1742 C C . ASN A 1 223 ? 9.092 7.653 -10.882 1.00 93.25 223 ASN A C 1
ATOM 1744 O O . ASN A 1 223 ? 10.073 7.948 -10.196 1.00 93.25 223 ASN A O 1
ATOM 1748 N N . ILE A 1 224 ? 8.702 6.383 -11.019 1.00 95.19 224 ILE A N 1
ATOM 1749 C CA . ILE A 1 224 ? 9.441 5.244 -10.453 1.00 95.19 224 ILE A CA 1
ATOM 1750 C C . ILE A 1 224 ? 10.705 4.984 -11.273 1.00 95.19 224 ILE A C 1
ATOM 1752 O O . ILE A 1 224 ? 11.772 4.709 -10.723 1.00 95.19 224 ILE A O 1
ATOM 1756 N N . ILE A 1 225 ? 10.582 5.099 -12.593 1.00 95.69 225 ILE A N 1
ATOM 1757 C CA . ILE A 1 225 ? 11.700 5.108 -13.533 1.00 95.69 225 ILE A CA 1
ATOM 1758 C C . ILE A 1 225 ? 11.633 6.388 -14.364 1.00 95.69 225 ILE A C 1
ATOM 1760 O O . ILE A 1 225 ? 10.553 6.939 -14.568 1.00 95.69 225 ILE A O 1
ATOM 1764 N N . SER A 1 226 ? 12.778 6.838 -14.861 1.00 94.50 226 SER A N 1
ATOM 1765 C CA . SER A 1 226 ? 12.919 8.035 -15.691 1.00 94.50 226 SER A CA 1
ATOM 1766 C C . SER A 1 226 ? 13.706 7.740 -16.964 1.00 94.50 226 SER A C 1
ATOM 1768 O O . SER A 1 226 ? 14.383 6.717 -17.083 1.00 94.50 226 SER A O 1
ATOM 1770 N N . THR A 1 227 ? 13.615 8.643 -17.937 1.00 93.00 227 THR A N 1
ATOM 1771 C CA . THR A 1 227 ? 14.331 8.552 -19.213 1.00 93.00 227 THR A CA 1
ATOM 1772 C C . THR A 1 227 ? 15.814 8.849 -19.026 1.00 93.00 227 THR A C 1
ATOM 1774 O O . THR A 1 227 ? 16.171 9.912 -18.523 1.00 93.00 227 THR A O 1
ATOM 1777 N N . ALA A 1 228 ? 16.688 7.948 -19.471 1.00 86.25 228 ALA A N 1
ATOM 1778 C CA . ALA A 1 228 ? 18.119 8.227 -19.538 1.00 86.25 228 ALA A CA 1
ATOM 1779 C C . ALA A 1 228 ? 18.470 8.734 -20.942 1.00 86.25 228 ALA A C 1
ATOM 1781 O O . ALA A 1 228 ? 18.628 7.932 -21.866 1.00 86.25 228 ALA A O 1
ATOM 1782 N N . ASP A 1 229 ? 18.594 10.049 -21.116 1.00 72.75 229 ASP A N 1
ATOM 1783 C CA . ASP A 1 229 ? 19.079 10.600 -22.380 1.00 72.75 229 ASP A CA 1
ATOM 1784 C C . ASP A 1 229 ? 20.551 10.234 -22.613 1.00 72.75 229 ASP A C 1
ATOM 1786 O O . ASP A 1 229 ? 21.366 10.143 -21.696 1.00 72.75 229 ASP A O 1
ATOM 1790 N N . ILE A 1 230 ? 20.907 10.043 -23.886 1.00 56.62 230 ILE A N 1
ATOM 1791 C CA . ILE A 1 230 ? 22.249 9.632 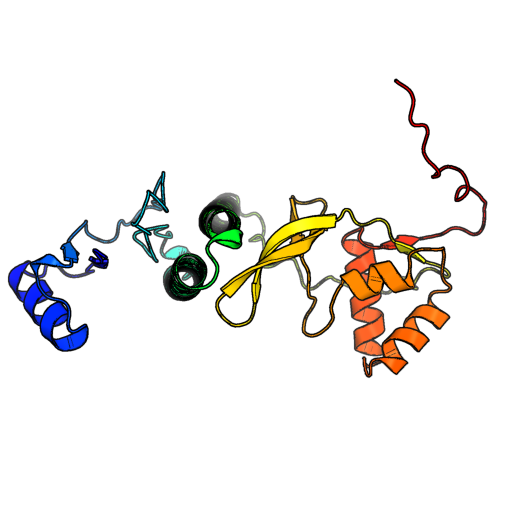-24.336 1.00 56.62 230 ILE A CA 1
ATOM 1792 C C . ILE A 1 230 ? 23.318 10.709 -24.026 1.00 56.62 230 ILE A C 1
ATOM 1794 O O . ILE A 1 230 ? 24.515 10.438 -24.106 1.00 56.62 230 ILE A O 1
ATOM 1798 N N . LYS A 1 231 ? 22.924 11.929 -23.633 1.00 47.19 231 LYS A N 1
ATOM 1799 C CA . LYS A 1 231 ? 23.855 13.012 -23.287 1.00 47.19 231 LYS A CA 1
ATOM 1800 C C . LYS A 1 231 ? 24.091 13.063 -21.776 1.00 47.19 231 LYS A C 1
ATOM 1802 O O . LYS A 1 231 ? 23.193 13.374 -21.007 1.00 47.19 231 LYS A O 1
ATOM 1807 N N . GLY A 1 232 ? 25.323 12.713 -21.405 1.00 45.34 232 GLY A N 1
ATOM 1808 C CA . GLY A 1 232 ? 25.827 12.486 -20.054 1.00 45.34 232 GLY A CA 1
ATOM 1809 C C . GLY A 1 232 ? 25.335 13.441 -18.969 1.00 45.34 232 GLY A C 1
ATOM 1810 O O . GLY A 1 232 ? 25.427 14.653 -19.106 1.00 45.34 232 GLY A O 1
ATOM 1811 N N . ASN A 1 233 ? 24.864 12.845 -17.873 1.00 41.38 233 ASN A N 1
ATOM 1812 C CA . ASN A 1 233 ? 24.858 13.430 -16.529 1.00 41.38 233 ASN A CA 1
ATOM 1813 C C . ASN A 1 233 ? 24.690 12.360 -15.423 1.00 41.38 233 ASN A C 1
ATOM 1815 O O . ASN A 1 233 ? 24.303 12.677 -14.304 1.00 41.38 233 ASN A O 1
ATOM 1819 N N . TRP A 1 234 ? 24.972 11.079 -15.701 1.00 53.62 234 TRP A N 1
ATOM 1820 C CA . TRP A 1 234 ? 24.759 9.991 -14.731 1.00 53.62 234 TRP A CA 1
ATOM 1821 C C . TRP A 1 234 ? 25.939 9.769 -13.763 1.00 53.62 234 TRP A C 1
ATOM 1823 O O . TRP A 1 234 ? 25.848 8.911 -12.891 1.00 53.62 234 TRP A O 1
ATOM 1833 N N . GLU A 1 235 ? 27.020 10.552 -13.868 1.00 44.47 235 GLU A N 1
ATOM 1834 C CA . GLU A 1 235 ? 28.194 10.449 -12.980 1.00 44.47 235 GLU A CA 1
ATOM 1835 C C . GLU A 1 235 ? 28.103 11.286 -11.686 1.00 44.47 235 GLU A C 1
ATOM 1837 O O . GLU A 1 235 ? 28.968 11.159 -10.826 1.00 44.47 235 GLU A O 1
ATOM 1842 N N . LEU A 1 236 ? 27.055 12.089 -11.462 1.00 43.22 236 LEU A N 1
ATOM 1843 C CA . LEU A 1 236 ? 26.949 12.945 -10.263 1.00 43.22 236 LEU A CA 1
ATOM 1844 C C . LEU A 1 236 ? 26.004 12.386 -9.189 1.00 43.22 236 LEU A C 1
ATOM 1846 O O . LEU A 1 236 ? 25.147 13.088 -8.660 1.00 43.22 236 LEU A O 1
ATOM 1850 N N . GLY A 1 237 ? 26.163 11.103 -8.868 1.00 42.88 237 GLY A N 1
ATOM 1851 C CA . GLY A 1 237 ? 25.354 10.405 -7.866 1.00 42.88 237 GLY A CA 1
ATOM 1852 C C . GLY A 1 237 ? 26.154 9.446 -6.990 1.00 42.88 237 GLY A C 1
ATOM 1853 O O . GLY A 1 237 ? 25.655 8.378 -6.654 1.00 42.88 237 GLY A O 1
ATOM 1854 N N . ILE A 1 238 ? 27.397 9.790 -6.647 1.00 39.69 238 ILE A N 1
ATOM 1855 C CA . ILE A 1 238 ? 28.141 9.135 -5.563 1.00 39.69 238 ILE A CA 1
ATOM 1856 C C . ILE A 1 238 ? 28.414 10.210 -4.512 1.00 39.69 238 ILE A C 1
ATOM 1858 O O . ILE A 1 238 ? 28.894 11.292 -4.836 1.00 39.69 238 ILE A O 1
ATOM 1862 N N . GLY A 1 239 ? 27.989 9.925 -3.283 1.00 45.44 239 GLY A N 1
ATOM 1863 C CA . GLY A 1 239 ? 27.779 10.904 -2.227 1.00 45.44 239 GLY A CA 1
ATOM 1864 C C . GLY A 1 239 ? 28.979 11.776 -1.873 1.00 45.44 239 GLY A C 1
ATOM 1865 O O . GLY A 1 239 ? 30.101 11.305 -1.725 1.00 45.44 239 GLY A O 1
ATOM 1866 N N . THR A 1 240 ? 28.684 13.043 -1.607 1.00 30.22 240 THR A N 1
ATOM 1867 C CA . THR A 1 240 ? 29.416 13.829 -0.619 1.00 30.22 240 THR A CA 1
ATOM 1868 C C . THR A 1 240 ? 28.736 13.616 0.728 1.00 30.22 240 THR A C 1
ATOM 1870 O O . THR A 1 240 ? 27.742 14.259 1.061 1.00 30.22 240 THR A O 1
ATOM 1873 N N . THR A 1 241 ? 29.250 12.658 1.495 1.00 41.88 241 THR A N 1
ATOM 1874 C CA . THR A 1 241 ? 29.326 12.836 2.945 1.00 41.88 241 THR A CA 1
ATOM 1875 C C . THR A 1 241 ? 30.217 14.042 3.193 1.00 41.88 241 THR A C 1
ATOM 1877 O O . THR A 1 241 ? 31.394 13.957 2.867 1.00 41.88 241 THR A O 1
ATOM 1880 N N . ASP A 1 242 ? 29.679 15.116 3.761 1.00 33.94 242 ASP A N 1
ATOM 1881 C CA . ASP A 1 242 ? 30.480 16.141 4.428 1.00 33.94 242 ASP A CA 1
ATOM 1882 C C . ASP A 1 242 ? 29.689 16.704 5.620 1.00 33.94 242 ASP A C 1
ATOM 1884 O O . ASP A 1 242 ? 28.625 17.294 5.442 1.00 33.94 242 ASP A O 1
ATOM 1888 N N . ASN A 1 243 ? 30.240 16.400 6.803 1.00 37.97 243 ASN A N 1
ATOM 1889 C CA . ASN A 1 243 ? 30.141 17.002 8.146 1.00 37.97 243 ASN A CA 1
ATOM 1890 C C . ASN A 1 243 ? 28.875 17.756 8.578 1.00 37.97 243 ASN A C 1
ATOM 1892 O O . ASN A 1 243 ? 28.672 18.906 8.134 1.00 37.97 243 ASN A O 1
#

Foldseek 3Di:
DADEDEDQDPDDPVVVQVVCCVPVVDHPVRYDHDYYQDQDKDADPCCDDPPHHQAQVRGIRANPPVVCRVVRRVVRVLLVQQLVCCVVPPVVCNVLSSVVSVCSSVVVVVLRVQQVVCVVVVHPRCPDVPLPPPPVDDDAQKKAFDWDKDFGFDDDPSHTDGDIWTQFPVRDTHQDDVPDGCVVVNVVRVDIDGLVVQLVVVVVVVQDNVRSVSVSSVCPVRRRMHHDDPDDDVPPPDDPPDD

Organism: NCBI:txid2794033

pLDDT: mean 81.38, std 18.39, range [30.22, 97.56]